Protein AF-A0A942CNK8-F1 (afdb_monomer_lite)

Secondary structure (DSSP, 8-state):
-PPPPHHHHHHHHHTSS-GGG-THHHH-HHHHHHHHHHHHHHHHHHTS-PPPPPTTHHHHHHHHHHHHHHTSPP----THHHHHHHHHHHHHHHHHHHHHHHHHHT------------------------------------HHHHHHHHHHHS--HHHHHHTTSS-TTHHHHHHHHS-HHHHHHHHHHHHHTT--

Sequence (196 aa):
MAHLSPDTFVDLLEGTLEESAVPHLAQCEACRDELSGLRRTWQEAMNTDVPEPSPLFWDHLSARVHEAVAAEPEPRRPWWNAAWAVRWFGLAAAAVAAIALVAFLNRPAFVDQRTAQVGGEAQGTPAASGQRLEVLPPLAEDESVGLLADLASDLDWDAVVEVGLVRPGGADRAVAELSADERVELQRLLTEAGVM

pLDDT: mean 76.03, std 20.24, range [31.58, 98.0]

Foldseek 3Di:
DDDDDPVVLVCCLVVVDDPVVPVVCVVDPVNVVVSVVVNVVVVVVVPDDDDDDDPCPVVVVVVVVVVVVVPPDDDPPPPVVVVVVVVVVVVVVVVVVVVVVVCVVPPDPPPPPDDDDDDDDDDDDDDDDDPDPPPPPPCPVPVVVVVVVVVVVPDDVVVCVVVVVDDPCPVVVVLVPDDPVRVVVVVVVCVVVVVD

Radius of gyration: 31.17 Å; chains: 1; bounding box: 62×81×51 Å

Structure (mmCIF, N/CA/C/O backbone):
data_AF-A0A942CNK8-F1
#
_entry.id   AF-A0A942CNK8-F1
#
loop_
_atom_site.group_PDB
_atom_site.id
_atom_site.type_symbol
_atom_site.label_atom_id
_atom_site.label_alt_id
_atom_site.label_comp_id
_atom_site.label_asym_id
_atom_site.label_entity_id
_atom_site.label_seq_id
_atom_site.pdbx_PDB_ins_code
_atom_site.Cartn_x
_atom_site.Cartn_y
_atom_site.Cartn_z
_atom_site.occupancy
_atom_site.B_iso_or_equiv
_atom_site.auth_seq_id
_atom_site.auth_comp_id
_atom_site.auth_asym_id
_atom_site.auth_atom_id
_atom_site.pdbx_PDB_model_num
ATOM 1 N N . MET A 1 1 ? -2.650 11.982 28.830 1.00 63.34 1 MET A N 1
ATOM 2 C CA . MET A 1 1 ? -3.124 10.597 28.619 1.00 63.34 1 MET A CA 1
ATOM 3 C C . MET A 1 1 ? -2.634 10.179 27.246 1.00 63.34 1 MET A C 1
ATOM 5 O O . MET A 1 1 ? -2.622 11.035 26.372 1.00 63.34 1 MET A O 1
ATOM 9 N N . ALA A 1 2 ? -2.136 8.955 27.084 1.00 89.12 2 ALA A N 1
ATOM 10 C CA . ALA A 1 2 ? -1.636 8.481 25.794 1.00 89.12 2 ALA A CA 1
ATOM 11 C C . ALA A 1 2 ? -2.800 7.926 24.958 1.00 89.12 2 ALA A C 1
ATOM 13 O O . ALA A 1 2 ? -3.620 7.190 25.503 1.00 89.12 2 ALA A O 1
ATOM 14 N N . HIS A 1 3 ? -2.868 8.313 23.685 1.00 95.06 3 HIS A N 1
ATOM 15 C CA . HIS A 1 3 ? -3.806 7.785 22.689 1.00 95.06 3 HIS A CA 1
ATOM 16 C C . HIS A 1 3 ? -3.175 6.607 21.930 1.00 95.06 3 HIS A C 1
ATOM 18 O O . HIS A 1 3 ? -1.989 6.319 22.111 1.00 95.06 3 HIS A O 1
ATOM 24 N N . LEU A 1 4 ? -3.966 5.923 21.099 1.00 96.06 4 LEU A N 1
ATOM 25 C CA . LEU A 1 4 ? -3.467 4.871 20.208 1.00 96.06 4 LEU A CA 1
ATOM 26 C C . LEU A 1 4 ? -2.464 5.429 19.191 1.00 96.06 4 LEU A C 1
ATOM 28 O O . LEU A 1 4 ? -2.533 6.599 18.813 1.00 96.06 4 LEU A O 1
ATOM 32 N N . SER A 1 5 ? -1.523 4.586 18.759 1.00 96.69 5 SER A N 1
ATOM 33 C CA . SER A 1 5 ? -0.614 4.951 17.675 1.00 96.69 5 SER A CA 1
ATOM 34 C C . SER A 1 5 ? -1.344 4.922 16.326 1.00 96.69 5 SER A C 1
ATOM 36 O O . SER A 1 5 ? -2.288 4.142 16.166 1.00 96.69 5 SER A O 1
ATOM 38 N N . PRO A 1 6 ? -0.884 5.708 15.334 1.00 95.88 6 PRO A N 1
ATOM 39 C CA . PRO A 1 6 ? -1.399 5.644 13.967 1.00 95.88 6 PRO A CA 1
ATOM 40 C C . PRO A 1 6 ? -1.378 4.226 13.385 1.00 95.88 6 PRO A C 1
ATOM 42 O O . PRO A 1 6 ? -2.367 3.800 12.802 1.00 95.88 6 PRO A O 1
ATOM 45 N N . ASP A 1 7 ? -0.304 3.469 13.623 1.00 97.00 7 ASP A N 1
ATOM 46 C CA . ASP A 1 7 ? -0.171 2.093 13.124 1.00 97.00 7 ASP A CA 1
ATOM 47 C C . ASP A 1 7 ? -1.268 1.177 13.682 1.00 97.00 7 ASP A C 1
ATOM 49 O O . ASP A 1 7 ? -1.866 0.401 12.946 1.00 97.00 7 ASP A O 1
ATOM 53 N N . THR A 1 8 ? -1.630 1.350 14.960 1.00 97.12 8 THR A N 1
ATOM 54 C CA . THR A 1 8 ? -2.721 0.572 15.568 1.00 97.12 8 THR A CA 1
ATOM 55 C C . THR A 1 8 ? -4.062 0.876 14.893 1.00 97.12 8 THR A C 1
ATOM 57 O O . THR A 1 8 ? -4.893 -0.015 14.740 1.00 97.12 8 THR A O 1
ATOM 60 N N . PHE A 1 9 ? -4.303 2.127 14.480 1.00 97.44 9 PHE A N 1
ATOM 61 C CA . PHE A 1 9 ? -5.511 2.473 13.727 1.00 97.44 9 PHE A CA 1
ATOM 62 C C . PHE A 1 9 ? -5.527 1.832 12.338 1.00 97.44 9 PHE A C 1
ATOM 64 O O . PHE A 1 9 ? -6.591 1.396 11.904 1.00 97.44 9 PHE A O 1
ATOM 71 N N . VAL A 1 10 ? -4.375 1.756 11.664 1.00 96.69 10 VAL A N 1
ATOM 72 C CA . VAL A 1 10 ? -4.240 1.064 10.372 1.00 96.69 10 VAL A CA 1
ATOM 73 C C . VAL A 1 10 ? -4.536 -0.424 10.538 1.00 96.69 10 VAL A C 1
ATOM 75 O O . VAL A 1 10 ? -5.382 -0.949 9.821 1.00 96.69 10 VAL A O 1
ATOM 78 N N . ASP A 1 11 ? -3.965 -1.073 11.551 1.00 96.62 11 ASP A N 1
ATOM 79 C CA . ASP A 1 11 ? -4.211 -2.494 11.810 1.00 96.62 11 ASP A CA 1
ATOM 80 C C . ASP A 1 11 ? -5.700 -2.801 12.083 1.00 96.62 11 ASP A C 1
ATOM 82 O O . ASP A 1 11 ? -6.257 -3.797 11.614 1.00 96.62 11 ASP A O 1
ATOM 86 N N . LEU A 1 12 ? -6.386 -1.907 12.806 1.00 96.81 12 LEU A N 1
ATOM 87 C CA . LEU A 1 12 ? -7.830 -1.991 13.071 1.00 96.81 12 LEU A CA 1
ATOM 88 C C . LEU A 1 12 ? -8.708 -1.683 11.842 1.00 96.81 12 LEU A C 1
ATOM 90 O O . LEU A 1 12 ? -9.887 -2.054 11.823 1.00 96.81 12 LEU A O 1
ATOM 94 N N . LEU A 1 13 ? -8.185 -0.949 10.855 1.00 96.38 13 LEU A N 1
ATOM 95 C CA . LEU A 1 13 ? -8.860 -0.661 9.583 1.00 96.38 13 LEU A CA 1
ATOM 96 C C . LEU A 1 13 ? -8.712 -1.821 8.601 1.00 96.38 13 LEU A C 1
ATOM 98 O O . LEU A 1 13 ? -9.686 -2.189 7.949 1.00 96.38 13 LEU A O 1
ATOM 102 N N . GLU A 1 14 ? -7.513 -2.394 8.519 1.00 94.62 14 GLU A N 1
ATOM 103 C CA . GLU A 1 14 ? -7.193 -3.538 7.661 1.00 94.62 14 GLU A CA 1
ATOM 104 C C . GLU A 1 14 ? -7.740 -4.861 8.218 1.00 94.62 14 GLU A C 1
ATOM 106 O O . GLU A 1 14 ? -7.800 -5.860 7.502 1.00 94.62 14 GLU A O 1
ATOM 111 N N . GLY A 1 15 ? -8.157 -4.878 9.488 1.00 95.00 15 GLY A N 1
ATOM 112 C CA . GLY A 1 15 ? -8.645 -6.078 10.169 1.00 95.00 15 GLY A CA 1
ATOM 113 C C . GLY A 1 15 ? -7.526 -7.050 10.551 1.00 95.00 15 GLY A C 1
ATOM 114 O O . GLY A 1 15 ? -7.795 -8.210 10.855 1.00 95.00 15 GLY A O 1
ATOM 115 N N . THR A 1 16 ? -6.267 -6.602 10.547 1.00 95.94 16 THR A N 1
ATOM 116 C CA . THR A 1 16 ? -5.122 -7.375 11.056 1.00 95.94 16 THR A CA 1
ATOM 117 C C . THR A 1 16 ? -5.126 -7.440 12.585 1.00 95.94 16 THR A C 1
ATOM 119 O O . THR A 1 16 ? -4.553 -8.367 13.163 1.00 95.94 16 THR A O 1
ATOM 122 N N . LEU A 1 17 ? -5.809 -6.490 13.235 1.00 95.94 17 LEU A N 1
ATOM 123 C CA . LEU A 1 17 ? -6.064 -6.449 14.668 1.00 95.94 17 LEU A CA 1
ATOM 124 C C . LEU A 1 17 ? -7.569 -6.358 14.948 1.00 95.94 17 LEU A C 1
ATOM 126 O O . LEU A 1 17 ? -8.279 -5.528 14.388 1.00 95.94 17 LEU A O 1
ATOM 130 N N . GLU A 1 18 ? -8.045 -7.188 15.873 1.00 95.25 18 GLU A N 1
ATOM 131 C CA . GLU A 1 18 ? -9.431 -7.161 16.345 1.00 95.25 18 GLU A CA 1
ATOM 132 C C . GLU A 1 18 ? -9.658 -6.025 17.352 1.00 95.25 18 GLU A C 1
ATOM 134 O O . GLU A 1 18 ? -8.873 -5.832 18.283 1.00 95.25 18 GLU A O 1
ATOM 139 N N . GLU A 1 19 ? -10.787 -5.318 17.255 1.00 92.50 19 GLU A N 1
ATOM 140 C CA . GLU A 1 19 ? -11.125 -4.232 18.192 1.00 92.50 19 GLU A CA 1
ATOM 141 C C . GLU A 1 19 ? -11.209 -4.704 19.646 1.00 92.50 19 GLU A C 1
ATOM 143 O O . GLU A 1 19 ? -10.805 -3.988 20.565 1.00 92.50 19 GLU A O 1
ATOM 148 N N . SER A 1 20 ? -11.688 -5.932 19.875 1.00 93.00 20 SER A N 1
ATOM 149 C CA . SER A 1 20 ? -11.753 -6.520 21.217 1.00 93.00 20 SER A CA 1
ATOM 150 C C . SER A 1 20 ? -10.375 -6.726 21.846 1.00 93.00 20 SER A C 1
ATOM 152 O O . SER A 1 20 ? -10.271 -6.818 23.069 1.00 93.00 20 SER A O 1
ATOM 154 N N . ALA A 1 21 ? -9.318 -6.791 21.030 1.00 93.62 21 ALA A N 1
ATOM 155 C CA . ALA A 1 21 ? -7.940 -6.908 21.489 1.00 93.62 21 ALA A CA 1
ATOM 156 C C . ALA A 1 21 ? -7.337 -5.560 21.927 1.00 93.62 21 ALA A C 1
ATOM 158 O O . ALA A 1 21 ? -6.219 -5.542 22.442 1.00 93.62 21 ALA A O 1
ATOM 159 N N . VAL A 1 22 ? -8.068 -4.443 21.785 1.00 95.75 22 VAL A N 1
ATOM 160 C CA . VAL A 1 22 ? -7.611 -3.093 22.147 1.00 95.75 22 VAL A CA 1
ATOM 161 C C . VAL A 1 22 ? -8.467 -2.514 23.288 1.00 95.75 22 VAL A C 1
ATOM 163 O O . VAL A 1 22 ? -9.386 -1.724 23.056 1.00 95.75 22 VAL A O 1
ATOM 166 N N . PRO A 1 23 ? -8.147 -2.820 24.566 1.00 94.75 23 PRO A N 1
ATOM 167 C CA . PRO A 1 23 ? -8.922 -2.365 25.729 1.00 94.75 23 PRO A CA 1
ATOM 168 C C . PRO A 1 23 ? -9.046 -0.843 25.849 1.00 94.75 23 PRO A C 1
ATOM 170 O O . PRO A 1 23 ? -9.970 -0.337 26.488 1.00 94.75 23 PRO A O 1
ATOM 173 N N . HIS A 1 24 ? -8.105 -0.104 25.255 1.00 96.06 24 HIS A N 1
ATOM 174 C CA . HIS A 1 24 ? -8.112 1.354 25.249 1.00 96.06 24 HIS A CA 1
ATOM 175 C C . HIS A 1 24 ? -9.361 1.919 24.561 1.00 96.06 24 HIS A C 1
ATOM 177 O O . HIS A 1 24 ? -9.919 2.909 25.035 1.00 96.06 24 HIS A O 1
ATOM 183 N N . LEU A 1 25 ? -9.861 1.259 23.508 1.00 95.88 25 LEU A N 1
ATOM 184 C CA . LEU A 1 25 ? -11.070 1.685 22.802 1.00 95.88 25 LEU A CA 1
ATOM 185 C C . LEU A 1 25 ? -12.308 1.637 23.695 1.00 95.88 25 LEU A C 1
ATOM 187 O O . LEU A 1 25 ? -13.205 2.447 23.512 1.00 95.88 25 LEU A O 1
ATOM 191 N N . ALA A 1 26 ? -12.363 0.771 24.711 1.00 94.69 26 ALA A N 1
ATOM 192 C CA . ALA A 1 26 ? -13.470 0.775 25.669 1.00 94.69 26 ALA A CA 1
ATOM 193 C C . ALA A 1 26 ? -13.450 2.020 26.579 1.00 94.69 26 ALA A C 1
ATOM 195 O O . ALA A 1 26 ? -14.495 2.483 27.034 1.00 94.69 26 ALA A O 1
ATOM 196 N N . GLN A 1 27 ? -12.270 2.596 26.816 1.00 94.69 27 GLN A N 1
ATOM 197 C CA . GLN A 1 27 ? -12.050 3.642 27.819 1.00 94.69 27 GLN A CA 1
ATOM 198 C C . GLN A 1 27 ? -11.868 5.043 27.218 1.00 94.69 27 GLN A C 1
ATOM 200 O O . GLN A 1 27 ? -12.056 6.029 27.927 1.00 94.69 27 GLN A O 1
ATOM 205 N N . CYS A 1 28 ? -11.529 5.156 25.930 1.00 97.25 28 CYS A N 1
ATOM 206 C CA . CYS A 1 28 ? -11.257 6.432 25.272 1.00 97.25 28 CYS A CA 1
ATOM 207 C C . CYS A 1 28 ? -12.260 6.726 24.149 1.00 97.25 28 CYS A C 1
ATOM 209 O O . CYS A 1 28 ? -12.213 6.110 23.087 1.00 97.25 28 CYS A O 1
ATOM 211 N N . GLU A 1 29 ? -13.143 7.702 24.373 1.00 97.19 29 GLU A N 1
ATOM 212 C CA . GLU A 1 29 ? -14.114 8.164 23.370 1.00 97.19 29 GLU A CA 1
ATOM 213 C C . GLU A 1 29 ? -13.435 8.785 22.146 1.00 97.19 29 GLU A C 1
ATOM 215 O O . GLU A 1 29 ? -13.755 8.404 21.028 1.00 97.19 29 GLU A O 1
ATOM 220 N N . ALA A 1 30 ? -12.408 9.617 22.351 1.00 96.88 30 ALA A N 1
ATOM 221 C CA . ALA A 1 30 ? -11.681 10.260 21.256 1.00 96.88 30 ALA A CA 1
ATOM 222 C C . ALA A 1 30 ? -11.085 9.249 20.257 1.00 96.88 30 ALA A C 1
ATOM 224 O O . ALA A 1 30 ? -11.212 9.433 19.051 1.00 96.88 30 ALA A O 1
ATOM 225 N N . CYS A 1 31 ? -10.494 8.148 20.741 1.00 97.56 31 CYS A N 1
ATOM 226 C CA . CYS A 1 31 ? -9.957 7.110 19.857 1.00 97.56 31 CYS A CA 1
ATOM 227 C C . CYS A 1 31 ? -11.059 6.315 19.136 1.00 97.56 31 CYS A C 1
ATOM 229 O O . CYS A 1 31 ? -10.848 5.880 18.007 1.00 97.56 31 CYS A O 1
ATOM 231 N N . ARG A 1 32 ? -12.241 6.129 19.743 1.00 96.94 32 ARG A N 1
ATOM 232 C CA . ARG A 1 32 ? -13.382 5.506 19.046 1.00 96.94 32 ARG A CA 1
ATOM 233 C C . ARG A 1 32 ? -13.915 6.404 17.936 1.00 96.94 32 ARG A C 1
ATOM 235 O O . ARG A 1 32 ? -14.185 5.921 16.838 1.00 96.94 32 ARG A O 1
ATOM 242 N N . ASP A 1 33 ? -14.038 7.697 18.216 1.00 97.94 33 ASP A N 1
ATOM 243 C CA . ASP A 1 33 ? -14.511 8.680 17.247 1.00 97.94 33 ASP A CA 1
ATOM 244 C C . ASP A 1 33 ? -13.557 8.768 16.056 1.00 97.94 33 ASP A C 1
ATOM 246 O O . ASP A 1 33 ? -14.004 8.717 14.908 1.00 97.94 33 ASP A O 1
ATOM 250 N N . GLU A 1 34 ? -12.250 8.801 16.318 1.00 97.75 34 GLU A N 1
ATOM 251 C CA . GLU A 1 34 ? -11.207 8.789 15.293 1.00 97.75 34 GLU A CA 1
ATOM 252 C C . GLU A 1 34 ? -11.278 7.532 14.415 1.00 97.75 34 GLU A C 1
ATOM 254 O O . GLU A 1 34 ? -11.378 7.649 13.193 1.00 97.75 34 GLU A O 1
ATOM 259 N N . LEU A 1 35 ? -11.346 6.337 15.016 1.00 97.62 35 LEU A N 1
ATOM 260 C CA . LEU A 1 35 ? -11.489 5.076 14.277 1.00 97.62 35 LEU A CA 1
ATOM 261 C C . LEU A 1 35 ? -12.766 5.054 13.419 1.00 97.62 35 LEU A C 1
ATOM 263 O O . LEU A 1 35 ? -12.737 4.640 12.259 1.00 97.62 35 LEU A O 1
ATOM 267 N N . SER A 1 36 ? -13.891 5.537 13.956 1.00 97.50 36 SER A N 1
ATOM 268 C CA . SER A 1 36 ? -15.154 5.631 13.211 1.00 97.50 36 SER A CA 1
ATOM 269 C C . SER A 1 36 ? -15.079 6.630 12.049 1.00 97.50 36 SER A C 1
ATOM 271 O O . SER A 1 36 ? -15.693 6.423 11.001 1.00 97.50 36 SER A O 1
ATOM 273 N N . GLY A 1 37 ? -14.324 7.719 12.219 1.00 98.00 37 GLY A N 1
ATOM 274 C CA . GLY A 1 37 ? -14.050 8.704 11.179 1.00 98.00 37 GLY A CA 1
ATOM 275 C C . GLY A 1 37 ? -13.227 8.097 10.053 1.00 98.00 37 GLY A C 1
ATOM 276 O O . GLY A 1 37 ? -13.647 8.150 8.900 1.00 98.00 37 GLY A O 1
ATOM 277 N N . LEU A 1 38 ? -12.114 7.446 10.395 1.00 97.56 38 LEU A N 1
ATOM 278 C CA . LEU A 1 38 ? -11.240 6.785 9.429 1.00 97.56 38 LEU A CA 1
ATOM 279 C C . LEU A 1 38 ? -11.978 5.709 8.625 1.00 97.56 38 LEU A C 1
ATOM 281 O O . LEU A 1 38 ? -11.835 5.656 7.407 1.00 97.56 38 LEU A O 1
ATOM 285 N N . ARG A 1 39 ? -12.830 4.905 9.272 1.00 96.62 39 ARG A N 1
ATOM 286 C CA . ARG A 1 39 ? -13.638 3.879 8.590 1.00 96.62 39 ARG A CA 1
ATOM 287 C C . ARG A 1 39 ? -14.606 4.457 7.574 1.00 96.62 39 ARG A C 1
ATOM 289 O O . ARG A 1 39 ? -14.745 3.894 6.494 1.00 96.62 39 ARG A O 1
ATOM 296 N N . ARG A 1 40 ? -15.256 5.577 7.899 1.00 97.44 40 ARG A N 1
ATOM 297 C CA . ARG A 1 40 ? -16.149 6.260 6.953 1.00 97.44 40 ARG A CA 1
ATOM 298 C C . ARG A 1 40 ? -15.378 6.749 5.734 1.00 97.44 40 ARG A C 1
ATOM 300 O O . ARG A 1 40 ? -15.786 6.452 4.618 1.00 97.44 40 ARG A O 1
ATOM 307 N N . THR A 1 41 ? -14.246 7.416 5.948 1.00 96.50 41 THR A N 1
ATOM 308 C CA . THR A 1 41 ? -13.389 7.894 4.855 1.00 96.50 41 THR A CA 1
ATOM 309 C C . THR A 1 41 ? -12.863 6.739 4.001 1.00 96.50 41 THR A C 1
ATOM 311 O O . THR A 1 41 ? -12.866 6.828 2.778 1.00 96.50 41 THR A O 1
ATOM 314 N N . TRP A 1 42 ? -12.451 5.631 4.624 1.00 95.75 42 TRP A N 1
ATOM 315 C CA . TRP A 1 42 ? -11.988 4.433 3.921 1.00 95.75 42 TRP A CA 1
ATOM 316 C C . TRP A 1 42 ? -13.087 3.810 3.057 1.00 95.75 42 TRP A C 1
ATOM 318 O O . TRP A 1 42 ? -12.868 3.517 1.885 1.00 95.75 42 TRP A O 1
ATOM 328 N N . GLN A 1 43 ? -14.291 3.650 3.610 1.00 94.69 43 GLN A N 1
ATOM 329 C CA . GLN A 1 43 ? -15.441 3.136 2.866 1.00 94.69 43 GLN A CA 1
ATOM 330 C C . GLN A 1 43 ? -15.822 4.057 1.703 1.00 94.69 43 GLN A C 1
ATOM 332 O O . GLN A 1 43 ? -16.141 3.573 0.624 1.00 94.69 43 GLN A O 1
ATOM 337 N N . GLU A 1 44 ? -15.767 5.374 1.888 1.00 95.19 44 GLU A N 1
ATOM 338 C CA . GLU A 1 44 ? -16.007 6.342 0.814 1.00 95.19 44 GLU A CA 1
ATOM 339 C C . GLU A 1 44 ? -14.958 6.227 -0.302 1.00 95.19 44 GLU A C 1
ATOM 341 O O . GLU A 1 44 ? -15.311 6.170 -1.481 1.00 95.19 44 GLU A O 1
ATOM 346 N N . ALA A 1 45 ? -13.679 6.096 0.061 1.00 93.38 45 ALA A N 1
ATOM 347 C CA . ALA A 1 45 ? -12.598 5.890 -0.896 1.00 93.38 45 ALA A CA 1
ATOM 348 C C . ALA A 1 45 ? -12.761 4.577 -1.682 1.00 93.38 45 ALA A C 1
ATOM 350 O O . ALA A 1 45 ? -12.601 4.572 -2.899 1.00 93.38 45 ALA A O 1
ATOM 351 N N . MET A 1 46 ? -13.135 3.481 -1.015 1.00 91.81 46 MET A N 1
ATOM 352 C CA . MET A 1 46 ? -13.372 2.179 -1.657 1.00 91.81 46 MET A CA 1
ATOM 353 C C . MET A 1 46 ? -14.600 2.162 -2.571 1.00 91.81 46 MET A C 1
ATOM 355 O O . MET A 1 46 ? -14.628 1.412 -3.540 1.00 91.81 46 MET A O 1
ATOM 359 N N . ASN A 1 47 ? -15.604 2.992 -2.287 1.00 92.81 47 ASN A N 1
ATOM 360 C CA . ASN A 1 47 ? -16.808 3.118 -3.113 1.00 92.81 47 ASN A CA 1
ATOM 361 C C . ASN A 1 47 ? -16.647 4.117 -4.269 1.00 92.81 47 ASN A C 1
ATOM 363 O O . ASN A 1 47 ? -17.609 4.385 -4.989 1.00 92.81 47 ASN A O 1
ATOM 367 N N . THR A 1 48 ? -15.466 4.710 -4.432 1.00 93.44 48 THR A N 1
ATOM 368 C CA . THR A 1 48 ? -15.194 5.601 -5.556 1.00 93.44 48 THR A CA 1
ATOM 369 C C . THR A 1 48 ? -14.936 4.763 -6.804 1.00 93.44 48 THR A C 1
ATOM 371 O O . THR A 1 48 ? -14.006 3.961 -6.826 1.00 93.44 48 THR A O 1
ATOM 374 N N . ASP A 1 49 ? -15.730 4.974 -7.857 1.00 90.56 49 ASP A N 1
ATOM 375 C CA . ASP A 1 49 ? -15.498 4.341 -9.156 1.00 90.56 49 ASP A CA 1
ATOM 376 C C . ASP A 1 49 ? -14.142 4.789 -9.719 1.00 90.56 49 ASP A C 1
ATOM 378 O O . ASP A 1 49 ? -13.962 5.934 -10.148 1.00 90.56 49 ASP A O 1
ATOM 382 N N . VAL A 1 50 ? -13.173 3.875 -9.715 1.00 91.19 50 VAL A N 1
ATOM 383 C CA . VAL A 1 50 ? -11.869 4.083 -10.344 1.00 91.19 50 VAL A CA 1
ATOM 384 C C . VAL A 1 50 ? -11.960 3.582 -11.786 1.00 91.19 50 VAL A C 1
ATOM 386 O O . VAL A 1 50 ? -12.241 2.400 -11.994 1.00 91.19 50 VAL A O 1
ATOM 389 N N . PRO A 1 51 ? -11.742 4.442 -12.801 1.00 89.56 51 PRO A N 1
ATOM 390 C CA . PRO A 1 51 ? -11.767 4.001 -14.187 1.00 89.56 51 PRO A CA 1
ATOM 391 C C . PRO A 1 51 ? -10.653 2.985 -14.433 1.00 89.56 51 PRO A C 1
ATOM 393 O O . PRO A 1 51 ? -9.535 3.144 -13.936 1.00 89.56 51 PRO A O 1
ATOM 396 N N . GLU A 1 52 ? -10.952 1.963 -15.234 1.00 87.94 52 GLU A N 1
ATOM 397 C CA . GLU A 1 52 ? -9.943 0.992 -15.644 1.00 87.94 52 GLU A CA 1
ATOM 398 C C . GLU A 1 52 ? -8.787 1.723 -16.354 1.00 87.94 52 GLU A C 1
ATOM 400 O O . GLU A 1 52 ? -9.038 2.591 -17.207 1.00 87.94 52 GLU A O 1
ATOM 405 N N . PRO A 1 53 ? -7.519 1.438 -15.994 1.00 90.19 53 PRO A N 1
ATOM 406 C CA . PRO A 1 53 ? -6.385 2.042 -16.673 1.00 90.19 53 PRO A CA 1
ATOM 407 C C . PRO A 1 53 ? -6.407 1.689 -18.163 1.00 90.19 53 PRO A C 1
ATOM 409 O O . PRO A 1 53 ? -6.942 0.662 -18.581 1.00 90.19 53 PRO A O 1
ATOM 412 N N . SER A 1 54 ? -5.801 2.545 -18.991 1.00 91.19 54 SER A N 1
ATOM 413 C CA . SER A 1 54 ? -5.701 2.248 -20.419 1.00 91.19 54 SER A CA 1
ATOM 414 C C . SER A 1 54 ? -4.932 0.934 -20.637 1.00 91.19 54 SER A C 1
ATOM 416 O O . SER A 1 54 ? -3.981 0.666 -19.902 1.00 91.19 54 SER A O 1
ATOM 418 N N . PRO A 1 55 ? -5.258 0.133 -21.670 1.00 90.94 55 PRO A N 1
ATOM 419 C CA . PRO A 1 55 ? -4.550 -1.125 -21.926 1.00 90.94 55 PRO A CA 1
ATOM 420 C C . PRO A 1 55 ? -3.028 -0.965 -22.072 1.00 90.94 55 PRO A C 1
ATOM 422 O O . PRO A 1 55 ? -2.275 -1.850 -21.691 1.00 90.94 55 PRO A O 1
ATOM 425 N N . LEU A 1 56 ? -2.569 0.192 -22.565 1.00 94.25 56 LEU A N 1
ATOM 426 C CA . LEU A 1 56 ? -1.145 0.511 -22.737 1.00 94.25 56 LEU A CA 1
ATOM 427 C C . LEU A 1 56 ? -0.463 1.035 -21.463 1.00 94.25 56 LEU A C 1
ATOM 429 O O . LEU A 1 56 ? 0.755 1.215 -21.449 1.00 94.25 56 LEU A O 1
ATOM 433 N N . PHE A 1 57 ? -1.216 1.335 -20.400 1.00 95.06 57 PHE A N 1
ATOM 434 C CA . PHE A 1 57 ? -0.653 1.855 -19.152 1.00 95.06 57 PHE A CA 1
ATOM 435 C C . PHE A 1 57 ? 0.396 0.900 -18.579 1.00 95.06 57 PHE A C 1
ATOM 437 O O . PHE A 1 57 ? 1.481 1.340 -18.198 1.00 95.06 57 PHE A O 1
ATOM 444 N N . TRP A 1 58 ? 0.087 -0.397 -18.564 1.00 94.69 58 TRP A N 1
ATOM 445 C CA . TRP A 1 58 ? 0.963 -1.419 -18.002 1.00 94.69 58 TRP A CA 1
ATOM 446 C C . TRP A 1 58 ? 2.242 -1.591 -18.814 1.00 94.69 58 TRP A C 1
ATOM 448 O O . TRP A 1 58 ? 3.319 -1.625 -18.227 1.00 94.69 58 TRP A O 1
ATOM 458 N N . ASP A 1 59 ? 2.156 -1.575 -20.144 1.00 94.94 59 ASP A N 1
ATOM 459 C CA . ASP A 1 59 ? 3.335 -1.644 -21.013 1.00 94.94 59 ASP A CA 1
ATOM 460 C C . ASP A 1 59 ? 4.283 -0.465 -20.761 1.00 94.94 59 ASP A C 1
ATOM 462 O O . ASP A 1 59 ? 5.492 -0.637 -20.590 1.00 94.94 59 ASP A O 1
ATOM 466 N N . HIS A 1 60 ? 3.734 0.750 -20.675 1.00 95.44 60 HIS A N 1
ATOM 467 C CA . HIS A 1 60 ? 4.520 1.952 -20.407 1.00 95.44 60 HIS A CA 1
ATOM 468 C C . HIS A 1 60 ? 5.079 1.995 -18.985 1.00 95.44 60 HIS A C 1
ATOM 470 O O . HIS A 1 60 ? 6.194 2.478 -18.780 1.00 95.44 60 HIS A O 1
ATOM 476 N N . LEU A 1 61 ? 4.326 1.527 -17.990 1.00 95.81 61 LEU A N 1
ATOM 477 C CA . LEU A 1 61 ? 4.815 1.433 -16.621 1.00 95.81 61 LEU A CA 1
ATOM 478 C C . LEU A 1 61 ? 5.993 0.461 -16.547 1.00 95.81 61 LEU A C 1
ATOM 480 O O . LEU A 1 61 ? 7.058 0.853 -16.077 1.00 95.81 61 LEU A O 1
ATOM 484 N N . SER A 1 62 ? 5.820 -0.753 -17.066 1.00 94.25 62 SER A N 1
ATOM 485 C CA . SER A 1 62 ? 6.847 -1.794 -17.073 1.00 94.25 62 SER A CA 1
ATOM 486 C C . SER A 1 62 ? 8.103 -1.335 -17.802 1.00 94.25 62 SER A C 1
ATOM 488 O O . SER A 1 62 ? 9.197 -1.451 -17.259 1.00 94.25 62 SER A O 1
ATOM 490 N N . ALA A 1 63 ? 7.964 -0.726 -18.985 1.00 96.44 63 ALA A N 1
ATOM 491 C CA . ALA A 1 63 ? 9.103 -0.193 -19.730 1.00 96.44 63 ALA A CA 1
ATOM 492 C C . ALA A 1 63 ? 9.887 0.855 -18.924 1.00 96.44 63 ALA A C 1
ATOM 494 O O . ALA A 1 63 ? 11.112 0.783 -18.858 1.00 96.44 63 ALA A O 1
ATOM 495 N N . ARG A 1 64 ? 9.194 1.789 -18.256 1.00 95.81 64 ARG A N 1
ATOM 496 C CA . ARG A 1 64 ? 9.847 2.807 -17.415 1.00 95.81 64 ARG A CA 1
ATOM 497 C C . ARG A 1 64 ? 10.513 2.212 -16.182 1.00 95.81 64 ARG A C 1
ATOM 499 O O . ARG A 1 64 ? 11.583 2.675 -15.807 1.00 95.81 64 ARG A O 1
ATOM 506 N N . VAL A 1 65 ? 9.892 1.222 -15.542 1.00 97.69 65 VAL A N 1
ATOM 507 C CA . VAL A 1 65 ? 10.490 0.529 -14.392 1.00 97.69 65 VAL A CA 1
ATOM 508 C C . VAL A 1 65 ? 11.748 -0.216 -14.832 1.00 97.69 65 VAL A C 1
ATOM 510 O O . VAL A 1 65 ? 12.788 -0.057 -14.203 1.00 97.69 65 VAL A O 1
ATOM 513 N N . HIS A 1 66 ? 11.698 -0.948 -15.946 1.00 94.50 66 HIS A N 1
ATOM 514 C CA . HIS A 1 66 ? 12.870 -1.624 -16.502 1.00 94.50 66 HIS A CA 1
ATOM 515 C C . HIS A 1 66 ? 13.992 -0.652 -16.862 1.00 94.50 66 HIS A C 1
ATOM 517 O O . HIS A 1 66 ? 15.144 -0.910 -16.528 1.00 94.50 66 HIS A O 1
ATOM 523 N N . GLU A 1 67 ? 13.672 0.464 -17.516 1.00 96.19 67 GLU A N 1
ATOM 524 C CA . GLU A 1 67 ? 14.656 1.494 -17.846 1.00 96.19 67 GLU A CA 1
ATOM 525 C C . GLU A 1 67 ? 15.267 2.112 -16.583 1.00 96.19 67 GLU A C 1
ATOM 527 O O . GLU A 1 67 ? 16.484 2.271 -16.514 1.00 96.19 67 GLU A O 1
ATOM 532 N N . ALA A 1 68 ? 14.451 2.405 -15.566 1.00 94.69 68 ALA A N 1
ATOM 533 C CA . ALA A 1 68 ? 14.923 2.945 -14.296 1.00 94.69 68 ALA A CA 1
ATOM 534 C C . ALA A 1 68 ? 15.875 1.974 -13.588 1.00 94.69 68 ALA A C 1
ATOM 536 O O . ALA A 1 68 ? 16.965 2.386 -13.204 1.00 94.69 68 ALA A O 1
ATOM 537 N N . VAL A 1 69 ? 15.506 0.692 -13.491 1.00 93.31 69 VAL A N 1
ATOM 538 C CA . VAL A 1 69 ? 16.341 -0.359 -12.887 1.00 93.31 69 VAL A CA 1
ATOM 539 C C . VAL A 1 69 ? 17.628 -0.570 -13.688 1.00 93.31 69 VAL A C 1
ATOM 541 O O . VAL A 1 69 ? 18.701 -0.681 -13.107 1.00 93.31 69 VAL A O 1
ATOM 544 N N . ALA A 1 70 ? 17.565 -0.572 -15.022 1.00 91.88 70 ALA A N 1
ATOM 545 C CA . ALA A 1 70 ? 18.751 -0.709 -15.870 1.00 91.88 70 ALA A CA 1
ATOM 546 C C . ALA A 1 70 ? 19.695 0.504 -15.784 1.00 91.88 70 ALA A C 1
ATOM 548 O O . ALA A 1 70 ? 20.896 0.375 -16.021 1.00 91.88 70 ALA A O 1
ATOM 549 N N . ALA A 1 71 ? 19.157 1.684 -15.471 1.00 91.44 71 ALA A N 1
ATOM 550 C CA . ALA A 1 71 ? 19.924 2.906 -15.271 1.00 91.44 71 ALA A CA 1
ATOM 551 C C . ALA A 1 71 ? 20.509 3.032 -13.852 1.00 91.44 71 ALA A C 1
ATOM 553 O O . ALA A 1 71 ? 21.319 3.936 -13.616 1.00 91.44 71 ALA A O 1
ATOM 554 N N . GLU A 1 72 ? 20.131 2.160 -12.910 1.00 85.62 72 GLU A N 1
ATOM 555 C CA . GLU A 1 72 ? 20.734 2.152 -11.581 1.00 85.62 72 GLU A CA 1
ATOM 556 C C . GLU A 1 72 ? 22.228 1.804 -11.691 1.00 85.62 72 GLU A C 1
ATOM 558 O O . GLU A 1 72 ? 22.605 0.809 -12.316 1.00 85.62 72 GLU A O 1
ATOM 563 N N . PRO A 1 73 ? 23.125 2.629 -11.118 1.00 80.25 73 PRO A N 1
ATOM 564 C CA . PRO A 1 73 ? 24.547 2.346 -11.169 1.00 80.25 73 PRO A CA 1
ATOM 565 C C . PRO A 1 73 ? 24.834 1.062 -10.393 1.00 80.25 73 PRO A C 1
ATOM 567 O O . PRO A 1 73 ? 24.509 0.973 -9.208 1.00 80.25 73 PRO A O 1
ATOM 570 N N . GLU A 1 74 ? 25.505 0.100 -11.037 1.00 77.50 74 GLU A N 1
ATOM 571 C CA . GLU A 1 74 ? 25.942 -1.111 -10.345 1.00 77.50 74 GLU A CA 1
ATOM 572 C C . GLU A 1 74 ? 26.723 -0.736 -9.076 1.00 77.50 74 GLU A C 1
ATOM 574 O O . GLU A 1 74 ? 27.576 0.170 -9.118 1.00 77.50 74 GLU A O 1
ATOM 579 N N . PRO A 1 75 ? 26.466 -1.417 -7.941 1.00 71.81 75 PRO A N 1
ATOM 580 C CA . PRO A 1 75 ? 27.225 -1.186 -6.728 1.00 71.81 75 PRO A CA 1
ATOM 581 C C . PRO A 1 75 ? 28.697 -1.404 -7.060 1.00 71.81 75 PRO A C 1
ATOM 583 O O . PRO A 1 75 ? 29.129 -2.514 -7.381 1.00 71.81 75 PRO A O 1
ATOM 586 N N . ARG A 1 76 ? 29.473 -0.313 -7.028 1.00 67.00 76 ARG A N 1
ATOM 587 C CA . ARG A 1 76 ? 30.909 -0.333 -7.305 1.00 67.00 76 ARG A CA 1
ATOM 588 C C . ARG A 1 76 ? 31.556 -1.289 -6.318 1.00 67.00 76 ARG A C 1
ATOM 590 O O . ARG A 1 76 ? 31.824 -0.909 -5.179 1.00 67.00 76 ARG A O 1
ATOM 597 N N . ARG A 1 77 ? 31.808 -2.526 -6.755 1.00 64.25 77 ARG A N 1
ATOM 598 C CA . ARG A 1 77 ? 32.530 -3.512 -5.956 1.00 64.25 77 ARG A CA 1
ATOM 599 C C . ARG A 1 77 ? 33.881 -2.897 -5.616 1.00 64.25 77 ARG A C 1
ATOM 601 O O . ARG A 1 77 ? 34.642 -2.569 -6.532 1.00 64.25 77 ARG A O 1
ATOM 608 N N . PRO A 1 78 ? 34.188 -2.676 -4.331 1.00 67.94 78 PRO A N 1
ATOM 609 C CA . PRO A 1 78 ? 35.433 -2.037 -3.992 1.00 67.94 78 PRO A CA 1
ATOM 610 C C . PRO A 1 78 ? 36.581 -2.954 -4.413 1.00 67.94 78 PRO A C 1
ATOM 612 O O . PRO A 1 78 ? 36.682 -4.107 -3.995 1.00 67.94 78 PRO A O 1
ATOM 615 N N . TRP A 1 79 ? 37.450 -2.417 -5.264 1.00 61.00 79 TRP A N 1
ATOM 616 C CA . TRP A 1 79 ? 38.636 -3.064 -5.825 1.00 61.00 79 TRP A CA 1
ATOM 617 C C . TRP A 1 79 ? 39.547 -3.750 -4.786 1.00 61.00 79 TRP A C 1
ATOM 619 O O . TRP A 1 79 ? 40.289 -4.665 -5.137 1.00 61.00 79 TRP A O 1
ATOM 629 N N . TRP A 1 80 ? 39.460 -3.381 -3.501 1.00 61.62 80 TRP A N 1
ATOM 630 C CA . TRP A 1 80 ? 40.198 -4.031 -2.413 1.00 61.62 80 TRP A CA 1
ATOM 631 C C . TRP A 1 80 ? 39.672 -5.434 -2.037 1.00 61.62 80 TRP A C 1
ATOM 633 O O . TRP A 1 80 ? 40.435 -6.233 -1.495 1.00 61.62 80 TRP A O 1
ATOM 643 N N . ASN A 1 81 ? 38.422 -5.786 -2.370 1.00 58.06 81 ASN A N 1
ATOM 644 C CA . ASN A 1 81 ? 37.847 -7.114 -2.090 1.00 58.06 81 ASN A CA 1
ATOM 645 C C . ASN A 1 81 ? 38.322 -8.195 -3.080 1.00 58.06 81 ASN A C 1
ATOM 647 O O . ASN A 1 81 ? 38.320 -9.383 -2.752 1.00 58.06 81 ASN A O 1
ATOM 651 N N . ALA A 1 82 ? 38.787 -7.807 -4.272 1.00 57.25 82 ALA A N 1
ATOM 652 C CA . ALA A 1 82 ? 39.261 -8.748 -5.289 1.00 57.25 82 ALA A CA 1
ATOM 653 C C . ALA A 1 82 ? 40.543 -9.486 -4.853 1.00 57.25 82 ALA A C 1
ATOM 655 O O . ALA A 1 82 ? 40.688 -10.685 -5.083 1.00 57.25 82 ALA A O 1
ATOM 656 N N . ALA A 1 83 ? 41.452 -8.797 -4.155 1.00 58.38 83 ALA A N 1
ATOM 657 C CA . ALA A 1 83 ? 42.703 -9.390 -3.679 1.00 58.38 83 ALA A CA 1
ATOM 658 C C . ALA A 1 83 ? 42.492 -10.401 -2.537 1.00 58.38 83 ALA A C 1
ATOM 660 O O . ALA A 1 83 ? 43.257 -11.359 -2.402 1.00 58.38 83 ALA A O 1
ATOM 661 N N . TRP A 1 84 ? 41.451 -10.212 -1.720 1.00 54.91 84 TRP A N 1
ATOM 662 C CA . TRP A 1 84 ? 41.094 -11.161 -0.667 1.00 54.91 84 TRP A CA 1
ATOM 663 C C . TRP A 1 84 ? 40.380 -12.387 -1.240 1.00 54.91 84 TRP A C 1
ATOM 665 O O . TRP A 1 84 ? 40.780 -13.499 -0.908 1.00 54.91 84 TRP A O 1
ATOM 675 N N . ALA A 1 85 ? 39.435 -12.227 -2.172 1.00 56.62 85 ALA A N 1
ATOM 676 C CA . ALA A 1 85 ? 38.740 -13.355 -2.803 1.00 56.62 85 ALA A CA 1
ATOM 677 C C . ALA A 1 85 ? 39.704 -14.343 -3.498 1.00 56.62 85 ALA A C 1
ATOM 679 O O . ALA A 1 85 ? 39.605 -15.552 -3.295 1.00 56.62 85 ALA A O 1
ATOM 680 N N . VAL A 1 86 ? 40.714 -13.847 -4.226 1.00 57.34 86 VAL A N 1
ATOM 681 C CA . VAL A 1 86 ? 41.714 -14.698 -4.907 1.00 57.34 86 VAL A CA 1
ATOM 682 C C . VAL A 1 86 ? 42.537 -15.544 -3.919 1.00 57.34 86 VAL A C 1
ATOM 684 O O . VAL A 1 86 ? 42.884 -16.687 -4.220 1.00 57.34 86 VAL A O 1
ATOM 687 N N . ARG A 1 87 ? 42.806 -15.034 -2.708 1.00 55.62 87 ARG A N 1
ATOM 688 C CA . ARG A 1 87 ? 43.526 -15.781 -1.658 1.00 55.62 87 ARG A CA 1
ATOM 689 C C . ARG A 1 87 ? 42.707 -16.931 -1.070 1.00 55.62 87 ARG A C 1
ATOM 691 O O . ARG A 1 87 ? 43.287 -17.964 -0.746 1.00 55.62 87 ARG A O 1
ATOM 698 N N . TRP A 1 88 ? 41.390 -16.773 -0.945 1.00 53.09 88 TRP A N 1
ATOM 699 C CA . TRP A 1 88 ? 40.510 -17.817 -0.409 1.00 53.09 88 TRP A CA 1
ATOM 700 C C . TRP A 1 88 ? 40.187 -18.894 -1.456 1.00 53.09 88 TRP A C 1
ATOM 702 O O . TRP A 1 88 ? 40.242 -20.081 -1.134 1.00 53.09 88 TRP A O 1
ATOM 712 N N . PHE A 1 89 ? 39.987 -18.519 -2.726 1.00 51.25 89 PHE A N 1
ATOM 713 C CA . PHE A 1 89 ? 39.808 -19.487 -3.820 1.00 51.25 89 PHE A CA 1
ATOM 714 C C . PHE A 1 89 ? 41.055 -20.356 -4.060 1.00 51.25 89 PHE A C 1
ATOM 716 O O . PHE A 1 89 ? 40.927 -21.553 -4.316 1.00 51.25 89 PHE A O 1
ATOM 723 N N . GLY A 1 90 ? 42.264 -19.799 -3.909 1.00 53.44 90 GLY A N 1
ATOM 724 C CA . GLY A 1 90 ? 43.507 -20.575 -4.001 1.00 53.44 90 GLY A CA 1
ATOM 725 C C . GLY A 1 90 ? 43.647 -21.645 -2.908 1.00 53.44 90 GLY A C 1
ATOM 726 O O . GLY A 1 90 ? 44.144 -22.738 -3.173 1.00 53.44 90 GLY A O 1
ATOM 727 N N . LEU A 1 91 ? 43.163 -21.363 -1.693 1.00 55.78 91 LEU A N 1
ATOM 728 C CA . LEU A 1 91 ? 43.160 -22.326 -0.585 1.00 55.78 91 LEU A CA 1
ATOM 729 C C . LEU A 1 91 ? 42.079 -23.403 -0.757 1.00 55.78 91 LEU A C 1
ATOM 731 O O . LEU A 1 91 ? 42.347 -24.574 -0.492 1.00 55.78 91 LEU A O 1
ATOM 735 N N . ALA A 1 92 ? 40.896 -23.035 -1.258 1.00 55.81 92 ALA A N 1
ATOM 736 C CA . ALA A 1 92 ? 39.817 -23.983 -1.535 1.00 55.81 92 ALA A CA 1
ATOM 737 C C . ALA A 1 92 ? 40.190 -24.976 -2.652 1.00 55.81 92 ALA A C 1
ATOM 739 O O . ALA A 1 92 ? 40.007 -26.182 -2.492 1.00 55.81 92 ALA A O 1
ATOM 740 N N . ALA A 1 93 ? 40.805 -24.504 -3.743 1.00 56.44 93 ALA A N 1
ATOM 741 C CA . ALA A 1 93 ? 41.269 -25.371 -4.830 1.00 56.44 93 ALA A CA 1
ATOM 742 C C . ALA A 1 93 ? 42.361 -26.358 -4.373 1.00 56.44 93 ALA A C 1
ATOM 744 O O . ALA A 1 93 ? 42.347 -27.528 -4.759 1.00 56.44 93 ALA A O 1
ATOM 745 N N . ALA A 1 94 ? 43.279 -25.917 -3.504 1.00 60.53 94 ALA A N 1
ATOM 746 C CA . ALA A 1 94 ? 44.304 -26.782 -2.924 1.00 60.53 94 ALA A CA 1
ATOM 747 C C . ALA A 1 94 ? 43.711 -27.843 -1.978 1.00 60.53 94 ALA A C 1
ATOM 749 O O . ALA A 1 94 ? 44.156 -28.992 -1.989 1.00 60.53 94 ALA A O 1
ATOM 750 N N . ALA A 1 95 ? 42.683 -27.489 -1.201 1.00 63.16 95 ALA A N 1
ATOM 751 C CA . ALA A 1 95 ? 41.976 -28.428 -0.332 1.00 63.16 95 ALA A CA 1
ATOM 752 C C . ALA A 1 95 ? 41.222 -29.498 -1.139 1.00 63.16 95 ALA A C 1
ATOM 754 O O . ALA A 1 95 ? 41.346 -30.683 -0.837 1.00 63.16 95 ALA A O 1
ATOM 755 N N . VAL A 1 96 ? 40.521 -29.113 -2.212 1.00 71.31 96 VAL A N 1
ATOM 756 C CA . VAL A 1 96 ? 39.834 -30.059 -3.111 1.00 71.31 96 VAL A CA 1
ATOM 757 C C . VAL A 1 96 ? 40.832 -30.996 -3.796 1.00 71.31 96 VAL A C 1
ATOM 759 O O . VAL A 1 96 ? 40.610 -32.205 -3.831 1.00 71.31 96 VAL A O 1
ATOM 762 N N . ALA A 1 97 ? 41.969 -30.479 -4.273 1.00 70.81 97 ALA A N 1
ATOM 763 C CA . ALA A 1 97 ? 43.020 -31.305 -4.869 1.00 70.81 97 ALA A CA 1
ATOM 764 C C . ALA A 1 97 ? 43.626 -32.301 -3.862 1.00 70.81 97 ALA A C 1
ATOM 766 O O . ALA A 1 97 ? 43.872 -33.457 -4.208 1.00 70.81 97 ALA A O 1
ATOM 767 N N . ALA A 1 98 ? 43.825 -31.885 -2.608 1.00 69.12 98 ALA A N 1
ATOM 768 C CA . ALA A 1 98 ? 44.308 -32.762 -1.545 1.00 69.12 98 ALA A CA 1
ATOM 769 C C . ALA A 1 98 ? 43.283 -33.851 -1.184 1.00 69.12 98 ALA A C 1
ATOM 771 O O . ALA A 1 98 ? 43.657 -35.014 -1.038 1.00 69.12 98 ALA A O 1
ATOM 772 N N . ILE A 1 99 ? 41.994 -33.508 -1.104 1.00 74.12 99 ILE A N 1
ATOM 773 C CA . ILE A 1 99 ? 40.908 -34.467 -0.849 1.00 74.12 99 ILE A CA 1
ATOM 774 C C . ILE A 1 99 ? 40.798 -35.473 -2.001 1.00 74.12 99 ILE A C 1
ATOM 776 O O . ILE A 1 99 ? 40.731 -36.675 -1.752 1.00 74.12 99 ILE A O 1
ATOM 780 N N . ALA A 1 100 ? 40.856 -35.014 -3.254 1.00 71.81 100 ALA A N 1
ATOM 781 C CA . ALA A 1 100 ? 40.836 -35.883 -4.429 1.00 71.81 100 ALA A 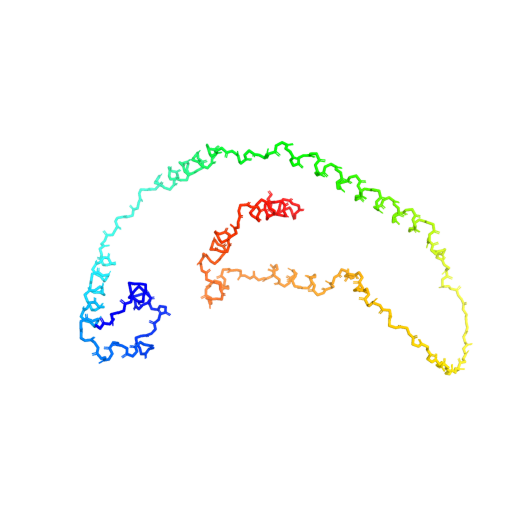CA 1
ATOM 782 C C . ALA A 1 100 ? 42.046 -36.832 -4.465 1.00 71.81 100 ALA A C 1
ATOM 784 O O . ALA A 1 100 ? 41.893 -38.015 -4.768 1.00 71.81 100 ALA A O 1
ATOM 785 N N . LEU A 1 101 ? 43.237 -36.346 -4.100 1.00 76.50 101 LEU A N 1
ATOM 786 C CA . LEU A 1 101 ? 44.444 -37.165 -4.005 1.00 76.50 101 LEU A CA 1
ATOM 787 C C . LEU A 1 101 ? 44.321 -38.229 -2.905 1.00 76.50 101 LEU A C 1
ATOM 789 O O . LEU A 1 101 ? 44.646 -39.391 -3.136 1.00 76.50 101 LEU A O 1
ATOM 793 N N . VAL A 1 102 ? 43.812 -37.859 -1.728 1.00 74.94 102 VAL A N 1
ATOM 794 C CA . VAL A 1 102 ? 43.572 -38.802 -0.627 1.00 74.94 102 VAL A CA 1
ATOM 795 C C . VAL A 1 102 ? 42.511 -39.833 -1.012 1.00 74.94 102 VAL A C 1
ATOM 797 O O . VAL A 1 102 ? 42.716 -41.014 -0.757 1.00 74.94 102 VAL A O 1
ATOM 800 N N . ALA A 1 103 ? 41.421 -39.432 -1.669 1.00 72.31 103 ALA A N 1
ATOM 801 C CA . ALA A 1 103 ? 40.377 -40.341 -2.148 1.00 72.31 103 ALA A CA 1
ATOM 802 C C . ALA A 1 103 ? 40.885 -41.295 -3.242 1.00 72.31 103 ALA A C 1
ATOM 804 O O . ALA A 1 103 ? 40.503 -42.463 -3.278 1.00 72.31 103 ALA A O 1
ATOM 805 N N . PHE A 1 104 ? 41.780 -40.821 -4.112 1.00 74.69 104 PHE A N 1
ATOM 806 C CA . PHE A 1 104 ? 42.416 -41.646 -5.135 1.00 74.69 104 PHE A CA 1
ATOM 807 C C . PHE A 1 104 ? 43.369 -42.684 -4.524 1.00 74.69 104 PHE A C 1
ATOM 809 O O . PHE A 1 104 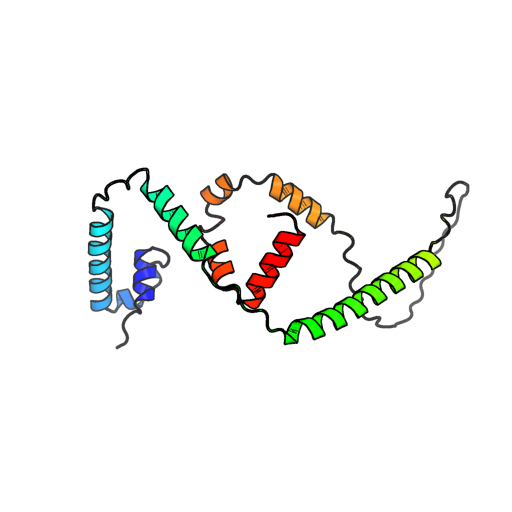? 43.353 -43.844 -4.930 1.00 74.69 104 PHE A O 1
ATOM 816 N N . LEU A 1 105 ? 44.154 -42.290 -3.515 1.00 76.88 105 LEU A N 1
ATOM 817 C CA . LEU A 1 105 ? 45.086 -43.175 -2.807 1.00 76.88 105 LEU A CA 1
ATOM 818 C C . LEU A 1 105 ? 44.385 -44.146 -1.842 1.00 76.88 105 LEU A C 1
ATOM 820 O O . LEU A 1 105 ? 44.880 -45.249 -1.634 1.00 76.88 105 LEU A O 1
ATOM 824 N N . ASN A 1 106 ? 43.234 -43.762 -1.282 1.00 63.91 106 ASN A N 1
ATOM 825 C CA . ASN A 1 106 ? 42.408 -44.600 -0.408 1.00 63.91 106 ASN A CA 1
ATOM 826 C C . ASN A 1 106 ? 41.316 -45.367 -1.156 1.00 63.91 106 ASN A C 1
ATOM 828 O O . ASN A 1 106 ? 40.375 -45.820 -0.510 1.00 63.91 106 ASN A O 1
ATOM 832 N N . ARG A 1 107 ? 41.397 -45.547 -2.483 1.00 50.75 107 ARG A N 1
ATOM 833 C CA . ARG A 1 107 ? 40.449 -46.435 -3.167 1.00 50.75 107 ARG A CA 1
ATOM 834 C C . ARG A 1 107 ? 40.570 -47.846 -2.578 1.00 50.75 107 ARG A C 1
ATOM 836 O O . ARG A 1 107 ? 41.593 -48.493 -2.817 1.00 50.75 107 ARG A O 1
ATOM 843 N N . PRO A 1 108 ? 39.560 -48.363 -1.849 1.00 45.44 108 PRO A N 1
ATOM 844 C CA . PRO A 1 108 ? 39.551 -49.776 -1.532 1.00 45.44 108 PRO A CA 1
ATOM 845 C C . PRO A 1 108 ? 39.435 -50.508 -2.868 1.00 45.44 108 PRO A C 1
ATOM 847 O O . PRO A 1 108 ? 38.543 -50.216 -3.670 1.00 45.44 108 PRO A O 1
ATOM 850 N N . ALA A 1 109 ? 40.367 -51.423 -3.140 1.00 46.38 109 ALA A N 1
ATOM 851 C CA . ALA A 1 109 ? 40.171 -52.392 -4.203 1.00 46.38 109 ALA A CA 1
ATOM 852 C C . ALA A 1 109 ? 38.809 -53.041 -3.937 1.00 46.38 109 ALA A C 1
ATOM 854 O O . ALA A 1 109 ? 38.614 -53.622 -2.871 1.00 46.38 109 ALA A O 1
ATOM 855 N N . PHE A 1 110 ? 37.855 -52.855 -4.849 1.00 43.44 110 PHE A N 1
ATOM 856 C CA . PHE A 1 110 ? 36.576 -53.551 -4.813 1.00 43.44 110 PHE A CA 1
ATOM 857 C C . PHE A 1 110 ? 36.896 -55.049 -4.797 1.00 43.44 110 PHE A C 1
ATOM 859 O O . PHE A 1 110 ? 37.250 -55.631 -5.821 1.00 43.44 110 PHE A O 1
ATOM 866 N N . VAL A 1 111 ? 36.874 -55.647 -3.605 1.00 42.00 111 VAL A N 1
ATOM 867 C CA . VAL A 1 111 ? 36.986 -57.089 -3.435 1.00 42.00 111 VAL A CA 1
ATOM 868 C C . VAL A 1 111 ? 35.645 -57.645 -3.876 1.00 42.00 111 VAL A C 1
ATOM 870 O O . VAL A 1 111 ? 34.618 -57.388 -3.250 1.00 42.00 111 VAL A O 1
ATOM 873 N N . ASP A 1 112 ? 35.677 -58.344 -5.004 1.00 39.28 112 ASP A N 1
ATOM 874 C CA . ASP A 1 112 ? 34.546 -59.025 -5.613 1.00 39.28 112 ASP A CA 1
ATOM 875 C C . ASP A 1 112 ? 33.885 -59.956 -4.580 1.00 39.28 112 ASP A C 1
ATOM 877 O O . ASP A 1 112 ? 34.446 -60.969 -4.150 1.00 39.28 112 ASP A O 1
ATOM 881 N N . GLN A 1 113 ? 32.699 -59.560 -4.117 1.00 46.09 11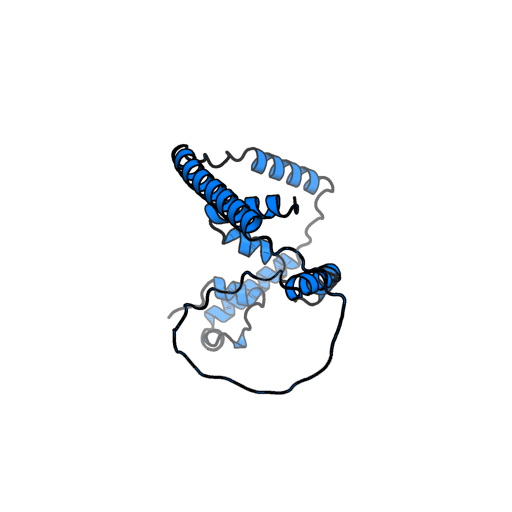3 GLN A N 1
ATOM 882 C CA . GLN A 1 113 ? 31.854 -60.331 -3.213 1.00 46.09 113 GLN A CA 1
ATOM 883 C C . GLN A 1 113 ? 31.203 -61.471 -3.994 1.00 46.09 113 GLN A C 1
ATOM 885 O O . GLN A 1 113 ? 30.027 -61.424 -4.360 1.00 46.09 113 GLN A O 1
ATOM 890 N N . ARG A 1 114 ? 31.955 -62.546 -4.228 1.00 40.16 114 ARG A N 1
ATOM 891 C CA . ARG A 1 114 ? 31.350 -63.823 -4.602 1.00 40.16 114 ARG A CA 1
ATOM 892 C C . ARG A 1 114 ? 32.264 -64.993 -4.267 1.00 40.16 114 ARG A C 1
ATOM 894 O O . ARG A 1 114 ? 33.064 -65.388 -5.095 1.00 40.16 114 ARG A O 1
ATOM 901 N N . THR A 1 115 ? 32.102 -65.544 -3.060 1.00 39.66 115 THR A N 1
ATOM 902 C CA . THR A 1 115 ? 31.843 -66.977 -2.781 1.00 39.66 115 THR A CA 1
ATOM 903 C C . THR A 1 115 ? 32.085 -67.306 -1.306 1.00 39.66 115 THR A C 1
ATOM 905 O O . THR A 1 115 ? 33.164 -67.011 -0.809 1.00 39.66 115 THR A O 1
ATOM 908 N N . ALA A 1 116 ? 31.127 -68.036 -0.708 1.00 37.50 116 ALA A N 1
ATOM 909 C CA . ALA A 1 116 ? 31.281 -68.929 0.455 1.00 37.50 116 ALA A CA 1
ATOM 910 C C . ALA A 1 116 ? 31.639 -68.238 1.797 1.00 37.50 116 ALA A C 1
ATOM 912 O O . ALA A 1 116 ? 32.358 -67.260 1.840 1.00 37.50 116 ALA A O 1
ATOM 913 N N . GLN A 1 117 ? 31.209 -68.650 2.983 1.00 35.72 117 GLN A N 1
ATOM 914 C CA . GLN A 1 117 ? 30.472 -69.804 3.473 1.00 35.72 117 GLN A CA 1
ATOM 915 C C . GLN A 1 117 ? 30.177 -69.496 4.956 1.00 35.72 117 GLN A C 1
ATOM 917 O O . GLN A 1 117 ? 31.042 -68.975 5.648 1.00 35.72 117 GLN A O 1
ATOM 922 N N . VAL A 1 118 ? 28.987 -69.874 5.421 1.00 36.66 118 VAL A N 1
ATOM 923 C CA . VAL A 1 118 ? 28.737 -70.639 6.659 1.00 36.66 118 VAL A CA 1
ATOM 924 C C . VAL A 1 118 ? 29.499 -70.249 7.944 1.00 36.66 118 VAL A C 1
ATOM 926 O O . VAL A 1 118 ? 30.651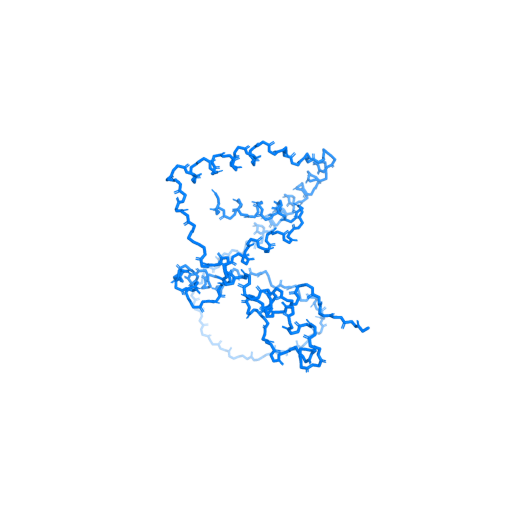 -70.621 8.131 1.00 36.66 118 VAL A O 1
ATOM 929 N N . GLY A 1 119 ? 28.727 -69.742 8.913 1.00 32.22 119 GLY A N 1
ATOM 930 C CA . GLY A 1 119 ? 28.771 -70.218 10.302 1.00 32.22 119 GLY A CA 1
ATOM 931 C C . GLY A 1 119 ? 29.516 -69.351 11.320 1.00 32.22 119 GLY A C 1
ATOM 932 O O . GLY A 1 119 ? 30.688 -69.045 11.146 1.00 32.22 119 GLY A O 1
ATOM 933 N N . GLY A 1 120 ? 28.846 -69.079 12.446 1.00 31.58 120 GLY A N 1
ATOM 934 C CA . GLY A 1 120 ? 29.519 -68.859 13.731 1.00 31.58 120 GLY A CA 1
ATOM 935 C C . GLY A 1 120 ? 29.143 -67.582 14.475 1.00 31.58 120 GLY A C 1
ATOM 936 O O . GLY A 1 120 ? 29.677 -66.515 14.199 1.00 31.58 120 GLY A O 1
ATOM 937 N N . GLU A 1 121 ? 28.268 -67.736 15.469 1.00 37.12 121 GLU A N 1
ATOM 938 C CA . GLU A 1 121 ? 28.178 -66.916 16.685 1.00 37.12 121 GLU A CA 1
ATOM 939 C C . GLU A 1 121 ? 29.537 -66.409 17.208 1.00 37.12 121 GLU A C 1
ATOM 941 O O . GLU A 1 121 ? 30.485 -67.184 17.308 1.00 37.12 121 GLU A O 1
ATOM 946 N N . ALA A 1 122 ? 29.599 -65.155 17.672 1.00 33.81 122 ALA A N 1
ATOM 947 C CA . ALA A 1 122 ? 29.721 -64.826 19.102 1.00 33.81 122 ALA A CA 1
ATOM 948 C C . ALA A 1 122 ? 30.057 -63.340 19.337 1.00 33.81 122 ALA A C 1
ATOM 950 O O . ALA A 1 122 ? 30.719 -62.669 18.553 1.00 33.81 122 ALA A O 1
ATOM 951 N N . GLN A 1 123 ? 29.556 -62.868 20.474 1.00 38.81 123 GLN A N 1
ATOM 952 C CA . GLN A 1 123 ? 29.656 -61.542 21.075 1.00 38.81 123 GLN A CA 1
ATOM 953 C C . GLN A 1 123 ? 31.094 -61.083 21.368 1.00 38.81 123 GLN A C 1
ATOM 955 O O . GLN A 1 123 ? 31.982 -61.896 21.614 1.00 38.81 123 GLN A O 1
ATOM 960 N N . GLY A 1 124 ? 31.275 -59.765 21.509 1.00 31.75 124 GLY A N 1
ATOM 961 C CA . GLY A 1 124 ? 32.440 -59.212 22.200 1.00 31.75 124 GLY A CA 1
ATOM 962 C C . GLY A 1 124 ? 32.578 -57.696 22.097 1.00 31.75 124 GLY A C 1
ATOM 963 O O . GLY A 1 124 ? 33.329 -57.199 21.268 1.00 31.75 124 GLY A O 1
ATOM 964 N N . THR A 1 125 ? 31.894 -56.955 22.970 1.00 40.06 125 THR A N 1
ATOM 965 C CA . THR A 1 125 ? 32.301 -55.589 23.351 1.00 40.06 125 THR A CA 1
ATOM 966 C C . THR A 1 125 ? 33.481 -55.692 24.329 1.00 40.06 125 THR A C 1
ATOM 968 O O . THR A 1 125 ? 33.488 -56.590 25.174 1.00 40.06 125 THR A O 1
ATOM 971 N N . PRO A 1 126 ? 34.454 -54.767 24.278 1.00 45.25 126 PRO A N 1
ATOM 972 C CA . PRO A 1 126 ? 34.552 -53.847 25.408 1.00 45.25 126 PRO A CA 1
ATOM 973 C C . PRO A 1 126 ? 34.844 -52.393 25.006 1.00 45.25 126 PRO A C 1
ATOM 975 O O . PRO A 1 126 ? 35.361 -52.080 23.938 1.00 45.25 126 PRO A O 1
ATOM 978 N N . ALA A 1 127 ? 34.457 -51.518 25.927 1.00 40.78 127 ALA A N 1
ATOM 979 C CA . ALA A 1 127 ? 34.525 -50.069 25.881 1.00 40.78 127 ALA A CA 1
ATOM 980 C C . ALA A 1 127 ? 35.955 -49.502 25.828 1.00 40.78 127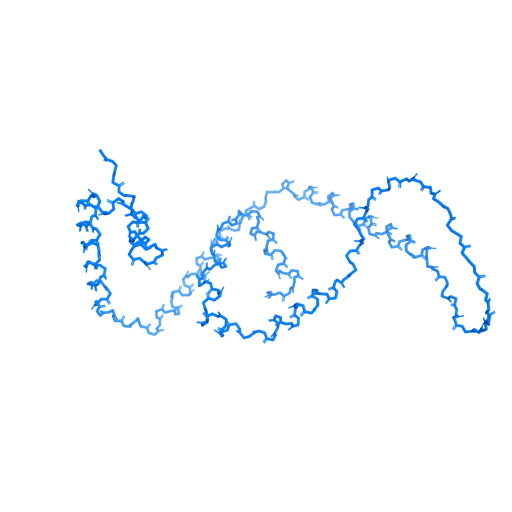 ALA A C 1
ATOM 982 O O . ALA A 1 127 ? 36.861 -50.023 26.475 1.00 40.78 127 ALA A O 1
ATOM 983 N N . ALA A 1 128 ? 36.109 -48.344 25.180 1.00 36.50 128 ALA A N 1
ATOM 984 C CA . ALA A 1 128 ? 37.136 -47.366 25.526 1.00 36.50 128 ALA A CA 1
ATOM 985 C C . ALA A 1 128 ? 36.654 -45.952 25.178 1.00 36.50 128 ALA A C 1
ATOM 987 O O . ALA A 1 128 ? 36.405 -45.614 24.022 1.00 36.50 128 ALA A O 1
ATOM 988 N N . SER A 1 129 ? 36.505 -45.148 26.225 1.00 47.25 129 SER A N 1
ATOM 989 C CA . SER A 1 129 ? 36.122 -43.746 26.199 1.00 47.25 129 SER A CA 1
ATOM 990 C C . SER A 1 129 ? 37.132 -42.894 25.435 1.00 47.25 129 SER A C 1
ATOM 992 O O . SER A 1 129 ? 38.303 -42.812 25.796 1.00 47.25 129 SER A O 1
ATOM 994 N N . GLY A 1 130 ? 36.632 -42.174 24.443 1.00 38.00 130 GLY A N 1
ATOM 995 C CA . GLY A 1 130 ? 37.241 -40.973 23.903 1.00 38.00 130 GLY A CA 1
ATOM 996 C C . GLY A 1 130 ? 36.100 -40.146 23.349 1.00 38.00 130 GLY A C 1
ATOM 997 O O . GLY A 1 130 ? 35.489 -40.554 22.366 1.00 38.00 130 GLY A O 1
ATOM 998 N N . GLN A 1 131 ? 35.763 -39.037 24.011 1.00 44.84 131 GLN A N 1
ATOM 999 C CA . GLN A 1 131 ? 34.863 -38.036 23.448 1.00 44.84 131 GLN A CA 1
ATOM 1000 C C . GLN A 1 131 ? 35.530 -37.479 22.191 1.00 44.84 131 GLN A C 1
ATOM 1002 O O . GLN A 1 131 ? 36.316 -36.535 22.226 1.00 44.84 131 GLN A O 1
ATOM 1007 N N . ARG A 1 132 ? 35.264 -38.154 21.079 1.00 37.34 132 ARG A N 1
ATOM 1008 C CA . ARG A 1 132 ? 35.506 -37.663 19.741 1.00 37.34 132 ARG A CA 1
ATOM 1009 C C . ARG A 1 132 ? 34.442 -36.604 19.525 1.00 37.34 132 ARG A C 1
ATOM 1011 O O . ARG A 1 132 ? 33.260 -36.910 19.635 1.00 37.34 132 ARG A O 1
ATOM 1018 N N . LEU A 1 133 ? 34.882 -35.374 19.280 1.00 40.53 133 LEU A N 1
ATOM 1019 C CA . LEU A 1 133 ? 34.051 -34.332 18.693 1.00 40.53 133 LEU A CA 1
ATOM 1020 C C . LEU A 1 133 ? 33.255 -34.999 17.566 1.00 40.53 133 LEU A C 1
ATOM 1022 O O . LEU A 1 133 ? 33.866 -35.534 16.635 1.00 40.53 133 LEU A O 1
ATOM 1026 N N . GLU A 1 134 ? 31.938 -35.079 17.725 1.00 40.34 134 GLU A N 1
ATOM 1027 C CA . GLU A 1 134 ? 31.050 -35.643 16.721 1.00 40.34 134 GLU A CA 1
ATOM 1028 C C . GLU A 1 134 ? 31.107 -34.682 15.538 1.00 40.34 134 GLU A C 1
ATOM 1030 O O . GLU A 1 134 ? 30.448 -33.646 15.491 1.00 40.34 134 GLU A O 1
ATOM 1035 N N . VAL A 1 135 ? 32.049 -34.965 14.641 1.00 48.22 135 VAL A N 1
ATOM 1036 C CA . VAL A 1 135 ? 32.059 -34.443 13.289 1.00 48.22 135 VAL A CA 1
ATOM 1037 C C . VAL A 1 135 ? 30.703 -34.850 12.747 1.00 48.22 135 VAL A C 1
ATOM 1039 O O . VAL A 1 135 ? 30.454 -36.049 12.606 1.00 48.22 135 VAL A O 1
ATOM 1042 N N . LEU A 1 136 ? 29.829 -33.860 12.539 1.00 46.44 136 LEU A N 1
ATOM 1043 C CA . LEU A 1 136 ? 28.594 -34.029 11.783 1.00 46.44 136 LEU A CA 1
ATOM 1044 C C . LEU A 1 136 ? 28.919 -34.965 10.614 1.00 46.44 136 LEU A C 1
ATOM 1046 O O . LEU A 1 136 ? 29.888 -34.679 9.894 1.00 46.44 136 LEU A O 1
ATOM 1050 N N . PRO A 1 137 ? 28.213 -36.101 10.456 1.00 51.34 137 PRO A N 1
ATOM 1051 C CA . PRO A 1 137 ? 28.405 -36.914 9.270 1.00 51.34 137 PRO A CA 1
ATOM 1052 C C . PRO A 1 137 ? 28.288 -35.979 8.059 1.00 51.34 137 PRO A C 1
ATOM 1054 O O . PRO A 1 137 ? 27.477 -35.046 8.105 1.00 51.34 137 PRO A O 1
ATOM 1057 N N . PRO A 1 138 ? 29.120 -36.149 7.012 1.00 49.50 138 PRO A N 1
ATOM 1058 C CA . PRO A 1 138 ? 28.860 -35.450 5.760 1.00 49.50 138 PRO A CA 1
ATOM 1059 C C . PRO A 1 138 ? 27.388 -35.701 5.456 1.00 49.50 138 PRO A C 1
ATOM 1061 O O . PRO A 1 138 ? 26.997 -36.868 5.509 1.00 49.50 138 PRO A O 1
ATOM 1064 N N . LEU A 1 139 ? 26.594 -34.634 5.285 1.00 48.81 139 LEU A N 1
ATOM 1065 C CA . LEU A 1 139 ? 25.183 -34.732 4.917 1.00 48.81 139 LEU A CA 1
ATOM 1066 C C . LEU A 1 139 ? 25.145 -35.691 3.731 1.00 48.81 139 LEU A C 1
ATOM 1068 O O . LEU A 1 139 ? 25.580 -35.347 2.631 1.00 48.81 139 LEU A O 1
ATOM 1072 N N . ALA A 1 140 ? 24.805 -36.947 4.006 1.00 49.66 140 ALA A N 1
ATOM 1073 C CA . ALA A 1 140 ? 24.630 -37.947 2.985 1.00 49.66 140 ALA A CA 1
ATOM 1074 C C . ALA A 1 140 ? 23.391 -37.441 2.283 1.00 49.66 140 ALA A C 1
ATOM 1076 O O . ALA A 1 140 ? 22.360 -37.457 2.938 1.00 49.66 140 ALA A O 1
ATOM 1077 N N . GLU A 1 141 ? 23.559 -36.876 1.081 1.00 56.53 141 GLU A N 1
ATOM 1078 C CA . GLU A 1 141 ? 22.522 -36.269 0.237 1.00 56.53 141 GLU A CA 1
ATOM 1079 C C . GLU A 1 141 ? 21.131 -36.699 0.703 1.00 56.53 141 GLU A C 1
ATOM 1081 O O . GLU A 1 141 ? 20.695 -37.816 0.422 1.00 56.53 141 GLU A O 1
ATOM 1086 N N . ASP A 1 142 ? 20.540 -35.877 1.576 1.00 55.81 142 ASP A N 1
ATOM 1087 C CA . ASP A 1 142 ? 19.459 -36.329 2.441 1.00 55.81 142 ASP A CA 1
ATOM 1088 C C . ASP A 1 142 ? 18.273 -36.703 1.547 1.00 55.81 142 ASP A C 1
ATOM 1090 O O . AS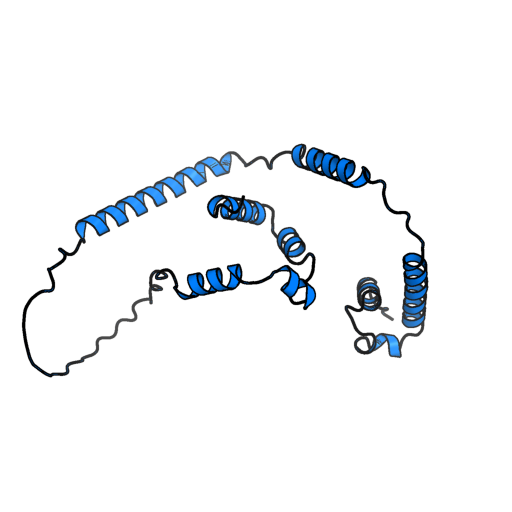P A 1 142 ? 17.668 -35.845 0.906 1.00 55.81 142 ASP A O 1
ATOM 1094 N N . GLU A 1 143 ? 17.934 -37.993 1.491 1.00 71.75 143 GLU A N 1
ATOM 1095 C CA . GLU A 1 143 ? 16.802 -38.533 0.719 1.00 71.75 143 GLU A CA 1
ATOM 1096 C C . GLU A 1 143 ? 15.493 -37.786 1.046 1.00 71.75 143 GLU A C 1
ATOM 1098 O O . GLU A 1 143 ? 14.616 -37.615 0.199 1.00 71.75 143 GLU A O 1
ATOM 1103 N N . SER A 1 144 ? 15.402 -37.246 2.265 1.00 73.88 144 SER A N 1
ATOM 1104 C CA . SER A 1 144 ? 14.313 -36.384 2.722 1.00 73.88 144 SER A CA 1
ATOM 1105 C C . SER A 1 144 ? 14.227 -35.048 1.975 1.00 73.88 144 SER A C 1
ATOM 1107 O O . SER A 1 144 ? 13.120 -34.568 1.747 1.00 73.88 144 SER A O 1
ATOM 1109 N N . VAL A 1 145 ? 15.349 -34.460 1.546 1.00 73.38 145 VAL A N 1
ATOM 1110 C CA . VAL A 1 145 ? 15.379 -33.236 0.726 1.00 73.38 145 VAL A CA 1
ATOM 1111 C C . VAL A 1 145 ? 14.893 -33.537 -0.688 1.00 73.38 145 VAL A C 1
ATOM 1113 O O . VAL A 1 145 ? 14.128 -32.753 -1.243 1.00 73.38 145 VAL A O 1
ATOM 1116 N N . GLY A 1 146 ? 15.265 -34.694 -1.241 1.00 77.94 146 GLY A N 1
ATOM 1117 C CA . GLY A 1 146 ? 14.742 -35.164 -2.526 1.00 77.94 146 GLY A CA 1
ATOM 1118 C C . GLY A 1 146 ? 13.227 -35.376 -2.490 1.00 77.94 146 GLY A C 1
ATOM 1119 O O . GLY A 1 146 ? 12.520 -34.888 -3.366 1.00 77.94 146 GLY A O 1
ATOM 1120 N N . LEU A 1 147 ? 12.715 -36.018 -1.435 1.00 81.94 147 LEU A N 1
ATOM 1121 C CA . LEU A 1 147 ? 11.277 -36.227 -1.247 1.00 81.94 147 LEU A CA 1
ATOM 1122 C C . LEU A 1 147 ? 10.517 -34.911 -1.025 1.00 81.94 147 LEU A C 1
ATOM 1124 O O . LEU A 1 147 ? 9.412 -34.757 -1.531 1.00 81.94 147 LEU A O 1
ATOM 1128 N N . LEU A 1 148 ? 11.103 -33.946 -0.309 1.00 75.88 148 LEU A N 1
ATOM 1129 C CA . LEU A 1 148 ? 10.524 -32.608 -0.161 1.00 75.88 148 LEU A CA 1
ATOM 1130 C C . LEU A 1 148 ? 10.505 -31.835 -1.484 1.00 75.88 148 LEU A C 1
ATOM 1132 O O . LEU A 1 148 ? 9.529 -31.142 -1.746 1.00 75.88 148 LEU A O 1
ATOM 1136 N N . ALA A 1 149 ? 11.547 -31.952 -2.311 1.00 78.81 149 ALA A N 1
ATOM 1137 C CA . ALA A 1 149 ? 11.592 -31.321 -3.628 1.00 78.81 149 ALA A CA 1
ATOM 1138 C C . ALA A 1 149 ? 10.555 -31.928 -4.589 1.00 78.81 149 ALA A C 1
ATOM 1140 O O . ALA A 1 149 ? 9.871 -31.184 -5.287 1.00 78.81 149 ALA A O 1
ATOM 1141 N N . ASP A 1 150 ? 10.393 -33.253 -4.573 1.00 82.75 150 ASP A N 1
ATOM 1142 C CA . ASP A 1 150 ? 9.374 -33.969 -5.350 1.00 82.75 150 ASP A CA 1
ATOM 1143 C C . ASP A 1 150 ? 7.961 -33.550 -4.911 1.00 82.75 150 ASP A C 1
ATOM 1145 O O . ASP A 1 150 ? 7.157 -33.100 -5.726 1.00 82.75 150 ASP A O 1
ATOM 1149 N N . LEU A 1 151 ? 7.701 -33.534 -3.597 1.00 86.38 151 LEU A N 1
ATOM 1150 C CA . LEU A 1 151 ? 6.422 -33.081 -3.041 1.00 86.38 151 LEU A CA 1
ATOM 1151 C C . LEU A 1 151 ? 6.145 -31.596 -3.329 1.00 86.38 151 LEU A C 1
ATOM 1153 O O . LEU A 1 151 ? 4.999 -31.214 -3.548 1.00 86.38 151 LEU A O 1
ATOM 1157 N N . ALA A 1 152 ? 7.183 -30.753 -3.323 1.00 84.81 152 ALA A N 1
ATOM 1158 C CA . ALA A 1 152 ? 7.072 -29.336 -3.658 1.00 84.81 152 ALA A CA 1
ATOM 1159 C C . ALA A 1 152 ? 6.823 -29.096 -5.151 1.00 84.81 152 ALA A C 1
ATOM 1161 O O . ALA A 1 152 ? 6.201 -28.096 -5.503 1.00 84.81 152 ALA A O 1
ATOM 1162 N N . SER A 1 153 ? 7.285 -30.000 -6.020 1.00 83.81 153 SER A N 1
ATOM 1163 C CA . SER A 1 153 ? 7.023 -29.930 -7.459 1.00 83.81 153 SER A CA 1
ATOM 1164 C C . SER A 1 153 ? 5.576 -30.288 -7.816 1.00 83.81 153 SER A C 1
ATOM 1166 O O . SER A 1 153 ? 5.033 -29.726 -8.764 1.00 83.81 153 SER A O 1
ATOM 1168 N N . ASP A 1 154 ? 4.943 -31.145 -7.010 1.00 85.88 154 ASP A N 1
ATOM 1169 C CA . ASP A 1 154 ? 3.539 -31.557 -7.148 1.00 85.88 154 ASP A CA 1
ATOM 1170 C C . ASP A 1 154 ? 2.547 -30.610 -6.436 1.00 85.88 154 ASP A C 1
ATOM 1172 O O . ASP A 1 154 ? 1.329 -30.786 -6.541 1.00 85.88 154 ASP A O 1
ATOM 1176 N N . LEU A 1 155 ? 3.032 -29.598 -5.704 1.00 86.94 155 LEU A N 1
ATOM 1177 C CA . LEU A 1 155 ? 2.175 -28.603 -5.055 1.00 86.94 155 LEU A CA 1
ATOM 1178 C C . LEU A 1 155 ? 1.641 -27.582 -6.068 1.00 86.94 155 LEU A C 1
ATOM 1180 O O . LEU A 1 155 ? 2.398 -26.854 -6.710 1.00 86.94 155 LEU A O 1
ATOM 1184 N N . ASP A 1 156 ? 0.314 -27.473 -6.136 1.00 83.00 156 ASP A N 1
ATOM 1185 C CA . ASP A 1 156 ? -0.374 -26.398 -6.850 1.00 83.00 156 ASP A CA 1
ATOM 1186 C C . ASP A 1 156 ? -0.311 -25.100 -6.030 1.00 83.00 156 ASP A C 1
ATOM 1188 O O . ASP A 1 156 ? -1.063 -24.893 -5.071 1.00 83.00 156 ASP A O 1
ATOM 1192 N N . TRP A 1 157 ? 0.630 -24.230 -6.394 1.00 79.69 157 TRP A N 1
ATOM 1193 C CA . TRP A 1 157 ? 0.857 -22.957 -5.715 1.00 79.69 157 TRP A CA 1
ATOM 1194 C C . TRP A 1 157 ? -0.353 -22.018 -5.782 1.00 79.69 157 TRP A C 1
ATOM 1196 O O . TRP A 1 157 ? -0.557 -21.257 -4.834 1.00 79.69 157 TRP A O 1
ATOM 1206 N N . ASP A 1 158 ? -1.191 -22.110 -6.819 1.00 76.00 158 ASP A N 1
ATOM 1207 C CA . ASP A 1 158 ? -2.394 -21.281 -6.941 1.00 76.00 158 ASP A CA 1
ATOM 1208 C C . ASP A 1 158 ? -3.439 -21.695 -5.894 1.00 76.00 158 ASP A C 1
ATOM 1210 O O . ASP A 1 158 ? -3.996 -20.848 -5.189 1.00 76.00 158 ASP A O 1
ATOM 1214 N N . ALA A 1 159 ? -3.618 -23.004 -5.693 1.00 80.06 159 ALA A N 1
ATOM 1215 C CA . ALA A 1 159 ? -4.485 -23.534 -4.643 1.00 80.06 159 ALA A CA 1
ATOM 1216 C C . ALA A 1 159 ? -3.975 -23.169 -3.236 1.00 80.06 159 ALA A C 1
ATOM 1218 O O . ALA A 1 159 ? -4.765 -22.809 -2.366 1.00 80.06 159 ALA A O 1
ATOM 1219 N N . VAL A 1 160 ? -2.658 -23.207 -2.996 1.00 75.38 160 VAL A N 1
ATOM 1220 C CA . VAL A 1 160 ? -2.046 -22.844 -1.699 1.00 75.38 160 VAL A CA 1
ATOM 1221 C C . VAL A 1 160 ? -2.269 -21.366 -1.348 1.00 75.38 160 VAL A C 1
ATOM 1223 O O . VAL A 1 160 ? -2.494 -21.029 -0.177 1.00 75.38 160 VAL A O 1
ATOM 1226 N N . VAL A 1 161 ? -2.230 -20.483 -2.349 1.00 75.81 161 VAL A N 1
ATOM 1227 C CA . VAL A 1 161 ? -2.553 -19.058 -2.191 1.00 75.81 161 VAL A CA 1
ATOM 1228 C C . VAL A 1 161 ? -4.040 -18.872 -1.874 1.00 75.81 161 VAL A C 1
ATOM 1230 O O . VAL A 1 161 ? -4.370 -18.077 -0.994 1.00 75.81 161 VAL A O 1
ATOM 1233 N N . GLU A 1 162 ? -4.931 -19.647 -2.500 1.00 79.50 162 GLU A N 1
ATOM 1234 C CA . GLU A 1 162 ? -6.381 -19.590 -2.260 1.00 79.50 162 GLU A CA 1
ATOM 1235 C C . GLU A 1 162 ? -6.766 -19.976 -0.818 1.00 79.50 162 GLU A C 1
ATOM 1237 O O . GLU A 1 162 ? -7.626 -19.336 -0.212 1.00 79.50 162 GLU A O 1
ATOM 1242 N N . VAL A 1 163 ? -6.083 -20.958 -0.212 1.00 83.81 163 VAL A N 1
ATOM 1243 C CA . VAL A 1 163 ? -6.280 -21.322 1.211 1.00 83.81 163 VAL A CA 1
ATOM 1244 C C . VAL A 1 163 ? -5.593 -20.370 2.202 1.00 83.81 163 VAL A C 1
ATOM 1246 O O . VAL A 1 163 ? -5.705 -20.564 3.414 1.00 83.81 163 VAL A O 1
ATOM 1249 N N . GLY A 1 164 ? -4.896 -19.331 1.727 1.00 71.38 164 GLY A N 1
ATOM 1250 C CA . GLY A 1 164 ? -4.290 -18.299 2.575 1.00 71.38 164 GLY A CA 1
ATOM 1251 C C . GLY A 1 164 ? -3.066 -18.761 3.372 1.00 71.38 164 GLY A C 1
ATOM 1252 O O . GLY A 1 164 ? -2.689 -18.115 4.351 1.00 71.38 164 GLY A O 1
ATOM 1253 N N . LEU A 1 165 ? -2.433 -19.870 2.973 1.00 70.94 165 LEU A N 1
ATOM 1254 C CA . LEU A 1 165 ? -1.220 -20.385 3.620 1.00 70.94 165 LEU A CA 1
ATOM 1255 C C . LEU A 1 165 ? 0.024 -19.556 3.276 1.00 70.94 165 LEU A C 1
ATOM 1257 O O . LEU A 1 165 ? 0.987 -19.539 4.043 1.00 70.94 165 LEU A O 1
ATOM 1261 N N . VAL A 1 166 ? -0.009 -18.833 2.156 1.00 70.38 166 VAL A N 1
ATOM 1262 C CA . VAL A 1 166 ? 1.032 -17.887 1.748 1.00 70.38 166 VAL A CA 1
ATOM 1263 C C . VAL A 1 166 ? 0.421 -16.492 1.702 1.00 70.38 166 VAL A C 1
ATOM 1265 O O . VAL A 1 166 ? -0.546 -16.248 0.986 1.00 70.38 166 VAL A O 1
ATOM 1268 N N . ARG A 1 167 ? 0.986 -15.554 2.473 1.00 70.19 167 ARG A N 1
ATOM 1269 C CA . ARG A 1 167 ? 0.597 -14.142 2.379 1.00 70.19 167 ARG A CA 1
ATOM 1270 C C . ARG A 1 167 ? 1.170 -13.533 1.093 1.00 70.19 167 ARG A C 1
ATOM 1272 O O . ARG A 1 167 ? 2.391 -13.604 0.908 1.00 70.19 167 ARG A O 1
ATOM 1279 N N . PRO A 1 168 ? 0.347 -12.870 0.262 1.00 65.50 168 PRO A N 1
ATOM 1280 C CA . PRO A 1 168 ? 0.840 -12.069 -0.854 1.00 65.50 168 PRO A CA 1
ATOM 1281 C C . PRO A 1 168 ? 1.902 -11.069 -0.370 1.00 65.50 168 PRO A C 1
ATOM 1283 O O . PRO A 1 168 ? 1.719 -10.408 0.655 1.00 65.50 168 PRO A O 1
ATOM 1286 N N . GLY A 1 169 ? 3.040 -11.001 -1.064 1.00 72.19 169 GLY A N 1
ATOM 1287 C CA . GLY A 1 169 ? 4.149 -10.098 -0.726 1.00 72.19 169 GLY A CA 1
ATOM 1288 C C . GLY A 1 169 ? 5.036 -10.533 0.450 1.00 72.19 169 GLY A C 1
ATOM 1289 O O . GLY A 1 169 ? 5.894 -9.767 0.885 1.00 72.19 169 GLY A O 1
ATOM 1290 N N . GLY A 1 170 ? 4.864 -11.745 0.995 1.00 76.44 170 GLY A N 1
ATOM 1291 C CA . GLY A 1 170 ? 5.755 -12.279 2.035 1.00 76.44 170 GLY A CA 1
ATOM 1292 C C . GLY A 1 170 ? 7.204 -12.428 1.555 1.00 76.44 170 GLY A C 1
ATOM 1293 O O . GLY A 1 170 ? 8.128 -12.025 2.259 1.00 76.44 170 GLY A O 1
ATOM 1294 N N . ALA A 1 171 ? 7.389 -12.936 0.333 1.00 76.56 171 ALA A N 1
ATOM 1295 C CA . ALA A 1 171 ? 8.701 -13.048 -0.299 1.00 76.56 171 ALA A CA 1
ATOM 1296 C C . ALA A 1 171 ? 9.324 -11.667 -0.567 1.00 76.56 171 ALA A C 1
ATOM 1298 O O . ALA A 1 171 ? 10.480 -11.443 -0.219 1.00 76.56 171 ALA A O 1
ATOM 1299 N N . ASP A 1 172 ? 8.542 -10.715 -1.084 1.00 77.62 172 ASP A N 1
ATOM 1300 C CA . ASP A 1 172 ? 9.015 -9.350 -1.352 1.00 77.62 172 ASP A CA 1
ATOM 1301 C C . ASP A 1 172 ? 9.447 -8.632 -0.069 1.00 77.62 172 ASP A C 1
ATOM 1303 O O . ASP A 1 172 ? 10.480 -7.963 -0.041 1.00 77.62 172 ASP A O 1
ATOM 1307 N N . ARG A 1 173 ? 8.701 -8.819 1.030 1.00 78.50 173 ARG A N 1
ATOM 1308 C CA . ARG A 1 173 ? 9.062 -8.282 2.348 1.00 78.50 173 ARG A CA 1
ATOM 1309 C C . ARG A 1 173 ? 10.346 -8.917 2.883 1.00 78.50 173 ARG A C 1
ATOM 1311 O O . ARG A 1 173 ? 11.221 -8.190 3.343 1.00 78.50 173 ARG A O 1
ATOM 1318 N N . ALA A 1 174 ? 10.491 -10.237 2.769 1.00 79.69 174 ALA A N 1
ATOM 1319 C CA . ALA A 1 174 ? 11.714 -10.925 3.177 1.00 79.69 174 ALA A CA 1
ATOM 1320 C C . ALA A 1 174 ? 12.936 -10.418 2.390 1.00 79.69 174 ALA A C 1
ATOM 1322 O O . ALA A 1 174 ? 13.976 -10.151 2.980 1.00 79.69 174 ALA A O 1
ATOM 1323 N N . VAL A 1 175 ? 12.801 -10.197 1.076 1.00 87.12 175 VAL A N 1
ATOM 1324 C CA . VAL A 1 175 ? 13.866 -9.626 0.228 1.00 87.12 175 VAL A CA 1
ATOM 1325 C C . VAL A 1 175 ? 14.145 -8.152 0.558 1.00 87.12 175 VAL A C 1
ATOM 1327 O O . VAL A 1 175 ? 15.292 -7.699 0.468 1.00 87.12 175 VAL A O 1
ATOM 1330 N N . ALA A 1 176 ? 13.126 -7.388 0.959 1.00 83.81 176 ALA A N 1
ATOM 1331 C CA . ALA A 1 176 ? 13.285 -6.000 1.390 1.00 83.81 176 ALA A CA 1
ATOM 1332 C C . ALA A 1 176 ? 14.079 -5.886 2.702 1.00 83.81 176 ALA A C 1
ATOM 1334 O O . ALA A 1 176 ? 14.877 -4.956 2.842 1.00 83.81 176 ALA A O 1
ATOM 1335 N N . GLU A 1 177 ? 13.904 -6.846 3.616 1.00 90.19 177 GLU A N 1
ATOM 1336 C CA . GLU A 1 177 ? 14.624 -6.936 4.894 1.00 90.19 177 GLU A CA 1
ATOM 1337 C C . GLU A 1 177 ? 16.090 -7.370 4.742 1.00 90.19 177 GLU A C 1
ATOM 1339 O O . GLU A 1 177 ? 16.901 -7.074 5.621 1.00 90.19 177 GLU A O 1
ATOM 1344 N N . LEU A 1 178 ? 16.459 -8.006 3.623 1.00 91.94 178 LEU A N 1
ATOM 1345 C CA . LEU A 1 178 ? 17.851 -8.363 3.349 1.00 91.94 178 LEU A CA 1
ATOM 1346 C C . LEU A 1 178 ? 18.728 -7.117 3.190 1.00 91.94 178 LEU A C 1
ATOM 1348 O O . LEU A 1 178 ? 18.394 -6.148 2.497 1.00 91.94 178 LEU A O 1
ATOM 1352 N N . SER A 1 179 ? 19.916 -7.175 3.781 1.00 92.19 179 SER A N 1
ATOM 1353 C CA . SER A 1 179 ? 20.967 -6.192 3.545 1.00 92.19 179 SER A CA 1
ATOM 1354 C C . SER A 1 179 ? 21.470 -6.243 2.096 1.00 92.19 179 SER A C 1
ATOM 1356 O O . SER A 1 179 ? 21.209 -7.176 1.334 1.00 92.19 179 SER A O 1
ATOM 1358 N N . ALA A 1 180 ? 22.219 -5.215 1.688 1.00 89.25 180 ALA A N 1
ATOM 1359 C CA . ALA A 1 180 ? 22.800 -5.165 0.346 1.00 89.25 180 ALA A CA 1
ATOM 1360 C C . ALA A 1 180 ? 23.731 -6.359 0.064 1.00 89.25 180 ALA A C 1
ATOM 1362 O O . ALA A 1 180 ? 23.692 -6.909 -1.035 1.00 89.25 180 ALA A O 1
ATOM 1363 N N . ASP A 1 181 ? 24.514 -6.786 1.058 1.00 86.31 181 ASP A N 1
ATOM 1364 C CA . ASP A 1 181 ? 25.432 -7.919 0.919 1.00 86.31 181 ASP A CA 1
ATOM 1365 C C . ASP A 1 181 ? 24.671 -9.253 0.823 1.00 86.31 181 ASP A C 1
ATOM 1367 O O . ASP A 1 181 ? 25.005 -10.099 -0.007 1.00 86.31 181 ASP A O 1
ATOM 1371 N N . GLU A 1 182 ? 23.597 -9.421 1.598 1.00 91.00 182 GLU A N 1
ATOM 1372 C CA . GLU A 1 182 ? 22.759 -10.627 1.554 1.00 91.00 182 GLU A CA 1
ATOM 1373 C C . GLU A 1 182 ? 21.979 -10.749 0.242 1.00 91.00 182 GLU A C 1
ATOM 1375 O O . GLU A 1 182 ? 21.852 -11.849 -0.290 1.00 91.00 182 GLU A O 1
ATOM 1380 N N . ARG A 1 183 ? 21.511 -9.635 -0.336 1.00 93.00 183 ARG A N 1
ATOM 1381 C CA . ARG A 1 183 ? 20.873 -9.646 -1.664 1.00 93.00 183 ARG A CA 1
ATOM 1382 C C . ARG A 1 183 ? 21.839 -10.073 -2.768 1.00 93.00 183 ARG A C 1
ATOM 1384 O O . ARG A 1 183 ? 21.445 -10.819 -3.662 1.00 93.00 183 ARG A O 1
ATOM 1391 N N . VAL A 1 184 ? 23.101 -9.647 -2.695 1.00 91.31 184 VAL A N 1
ATOM 1392 C CA . VAL A 1 184 ? 24.143 -10.077 -3.644 1.00 91.31 184 VAL A CA 1
ATOM 1393 C C . VAL A 1 184 ? 24.430 -11.573 -3.502 1.00 91.31 184 VAL A C 1
ATOM 1395 O O . VAL A 1 184 ? 24.607 -12.258 -4.510 1.00 91.31 184 VAL A O 1
ATOM 1398 N N . GLU A 1 185 ? 24.452 -12.095 -2.275 1.00 92.19 185 GLU A N 1
ATOM 1399 C CA . GLU A 1 185 ? 24.651 -13.528 -2.043 1.00 92.19 185 GLU A CA 1
ATOM 1400 C C . GLU A 1 185 ? 23.441 -14.355 -2.495 1.00 92.19 185 GLU A C 1
ATOM 1402 O O . GLU A 1 185 ? 23.615 -15.368 -3.170 1.00 92.19 185 GLU A O 1
ATOM 1407 N N . LEU A 1 186 ? 22.216 -13.890 -2.234 1.00 92.31 186 LEU A N 1
ATOM 1408 C CA . LEU A 1 186 ? 20.995 -14.518 -2.741 1.00 92.31 186 LEU A CA 1
ATOM 1409 C C . LEU A 1 186 ? 21.002 -14.587 -4.274 1.00 92.31 186 LEU A C 1
ATOM 1411 O O . LEU A 1 186 ? 20.734 -15.642 -4.844 1.00 92.31 186 LEU A O 1
ATOM 1415 N N . GLN A 1 187 ? 21.378 -13.499 -4.952 1.00 93.25 187 GLN A N 1
ATOM 1416 C CA . GLN A 1 187 ? 21.499 -13.475 -6.412 1.00 93.25 187 GLN A CA 1
ATOM 1417 C C . GLN A 1 187 ? 22.528 -14.497 -6.921 1.00 93.25 187 GLN A C 1
ATOM 1419 O O . GLN A 1 187 ? 22.285 -15.187 -7.916 1.00 93.25 187 GLN A O 1
ATOM 1424 N N . ARG A 1 188 ? 23.672 -14.621 -6.234 1.00 93.81 188 ARG A N 1
ATOM 1425 C CA . ARG A 1 188 ? 24.708 -15.608 -6.565 1.00 93.81 188 ARG A CA 1
ATOM 1426 C C . ARG A 1 188 ? 24.163 -17.033 -6.453 1.00 93.81 188 ARG A C 1
ATOM 1428 O O . ARG A 1 188 ? 24.357 -17.819 -7.376 1.00 93.81 188 ARG A O 1
ATOM 1435 N N . LEU A 1 189 ? 23.464 -17.339 -5.360 1.00 92.00 189 LEU A N 1
ATOM 1436 C CA . LEU A 1 189 ? 22.879 -18.657 -5.102 1.00 92.00 189 LEU A CA 1
ATOM 1437 C C . LEU A 1 189 ? 21.793 -19.018 -6.121 1.00 92.00 189 LEU A C 1
ATOM 1439 O O . LEU A 1 189 ? 21.782 -20.137 -6.623 1.00 92.00 189 LEU A O 1
ATOM 1443 N N . LEU A 1 190 ? 20.927 -18.070 -6.486 1.00 89.31 190 LEU A N 1
ATOM 1444 C CA . LEU A 1 190 ? 19.889 -18.293 -7.500 1.00 89.31 190 LEU A CA 1
ATOM 1445 C C . LEU A 1 190 ? 20.480 -18.576 -8.889 1.00 89.31 190 LEU A C 1
ATOM 1447 O O . LEU A 1 190 ? 19.974 -19.431 -9.613 1.00 89.31 190 LEU A O 1
ATOM 1451 N N . THR A 1 191 ? 21.580 -17.900 -9.232 1.00 87.69 191 THR A N 1
ATOM 1452 C CA . THR A 1 191 ? 22.313 -18.141 -10.486 1.00 87.69 191 THR A CA 1
ATOM 1453 C C . THR A 1 191 ? 22.983 -19.520 -10.484 1.00 87.69 191 THR A C 1
ATOM 1455 O O . THR A 1 191 ? 22.976 -20.217 -11.492 1.00 87.69 191 THR A O 1
ATOM 1458 N N . GLU A 1 192 ? 23.552 -19.941 -9.351 1.00 89.81 192 GLU A N 1
ATOM 1459 C CA . GLU A 1 192 ? 24.186 -21.258 -9.195 1.00 89.81 192 GLU A CA 1
ATOM 1460 C C . GLU A 1 192 ? 23.164 -22.406 -9.244 1.00 89.81 192 GLU A C 1
ATOM 1462 O O . GLU A 1 192 ? 23.453 -23.466 -9.795 1.00 89.81 192 GLU A O 1
ATOM 1467 N N . ALA A 1 193 ? 21.953 -22.173 -8.732 1.00 78.94 193 ALA A N 1
ATOM 1468 C CA . ALA A 1 193 ? 20.854 -23.136 -8.744 1.00 78.94 193 ALA A CA 1
ATOM 1469 C C . ALA A 1 193 ? 20.126 -23.250 -10.101 1.00 78.94 193 ALA A C 1
ATOM 1471 O O . ALA A 1 193 ? 19.265 -24.115 -10.248 1.00 78.94 193 ALA A O 1
ATOM 1472 N N . GLY A 1 194 ? 20.447 -22.403 -11.088 1.00 72.31 194 GLY A N 1
ATOM 1473 C CA . GLY A 1 194 ? 19.826 -22.429 -12.420 1.00 72.31 194 GLY A CA 1
ATOM 1474 C C . GLY A 1 194 ? 18.360 -21.981 -12.445 1.00 72.31 194 GLY A C 1
ATOM 1475 O O . GLY A 1 194 ? 17.608 -22.401 -13.320 1.00 72.31 194 GLY A O 1
ATOM 1476 N N . VAL A 1 195 ? 17.946 -21.162 -11.472 1.00 70.44 195 VAL A N 1
ATOM 1477 C CA . VAL A 1 195 ? 16.570 -20.637 -11.346 1.00 70.44 195 VAL A CA 1
ATOM 1478 C C . VAL A 1 195 ? 16.370 -19.347 -12.171 1.00 70.44 195 VAL A C 1
ATOM 1480 O O . VAL A 1 195 ? 15.240 -18.902 -12.361 1.00 70.44 195 VAL A O 1
ATOM 1483 N N . MET A 1 196 ? 17.453 -18.771 -12.708 1.00 51.56 196 MET A N 1
ATOM 1484 C CA . MET A 1 196 ? 17.470 -17.669 -13.687 1.00 51.56 196 MET A CA 1
ATOM 1485 C C . MET A 1 196 ? 18.219 -18.089 -14.947 1.00 51.56 196 MET A C 1
ATOM 1487 O O . MET A 1 196 ? 17.792 -17.660 -16.041 1.00 51.56 196 MET A O 1
#